Protein AF-U2ERR6-F1 (afdb_monomer_lite)

Radius of gyration: 39.79 Å; chains: 1; bounding box: 96×93×148 Å

Sequence (329 aa):
MLLPSQAAIRGRSIVLAAFVAALFLLGGCAIGPRVVTPEPPPIPEGGDAVPEQNEIVLTDGTQLVANAPWGRIKIEAGPGLRRVYTWRDNRRGVILEPRNERFAGSMGIHYEGKPPVWEAAEGITQVDLEEGQRRFETVDDAMIWMQIRRLRYSYTNDGLVVGWKPKGDTLVVELWQFYIDGKKPTSLPGAEDSRFALGPVEVVPQRMSPVLVYSDGRTEPYIPPTTPTSDGNDDSSRTASSSQASNCNWFKNLFGNCADDASATDAADSVTAQGDSEAASQAATAAAAPHPRCRQCGCKQRGGRRTGSRRSRRQGPEGRDLGQGRQRA

Foldseek 3Di:
DDDDDDDDDDDDDPDPPPVVVVVVVPPPPPLFFDWDQDDQQDAPPAAPAADPQAAFDDDAQKKKWFQFPQGIKIWHHHHHQWIWIADPNFIAIARWAFAPDQDVNWRHTWDWFAGPRDDQDPLARIETEIGTEEEDQDLVVVVVVVVVVPFTWAAAQQQFIWTWDDDRNYIYIYTYRYDHNNGRGNGHVPHDCVRMDMDGDDPDPRPGQIWGQGPVRDIHGDDDPDPPPPPPPPPDDDDDDDDDDDPDDPVVVVPPDDDDDDDDDDDDDDDDDDDDDDDDDDDDDDDDDDDDDDDDDDDDDDDDDDDDDDDDDDDDDDDDDDDDDDDDD

Structure (mmCIF, N/CA/C/O backbone):
data_AF-U2ERR6-F1
#
_entry.id   AF-U2ERR6-F1
#
loop_
_atom_site.group_PDB
_atom_site.id
_atom_site.type_symbol
_atom_site.label_atom_id
_atom_site.label_alt_id
_atom_site.label_comp_id
_atom_site.label_asym_id
_atom_site.label_entity_id
_atom_site.label_seq_id
_atom_site.pdbx_PDB_ins_code
_atom_site.Cartn_x
_atom_site.Cartn_y
_atom_site.Cartn_z
_atom_site.occupancy
_atom_site.B_iso_or_equiv
_atom_site.auth_seq_id
_atom_site.auth_comp_id
_atom_site.auth_asym_id
_atom_site.auth_atom_id
_atom_site.pdbx_PDB_model_num
ATOM 1 N N . MET A 1 1 ? -67.104 -9.182 100.254 1.00 44.34 1 MET A N 1
ATOM 2 C CA . MET A 1 1 ? -66.977 -10.510 99.620 1.00 44.34 1 MET A CA 1
ATOM 3 C C . MET A 1 1 ? -66.728 -10.306 98.137 1.00 44.34 1 MET A C 1
ATOM 5 O O . MET A 1 1 ? -67.435 -9.509 97.541 1.00 44.34 1 MET A O 1
ATOM 9 N N . LEU A 1 2 ? -65.740 -11.036 97.610 1.00 42.22 2 LEU A N 1
ATOM 10 C CA . LEU A 1 2 ? -65.446 -11.294 96.192 1.00 42.22 2 LEU A CA 1
ATOM 11 C C . LEU A 1 2 ? -64.836 -10.138 95.372 1.00 42.22 2 LEU A C 1
ATOM 13 O O . LEU A 1 2 ? -65.513 -9.374 94.695 1.00 42.22 2 LEU A O 1
ATOM 17 N N . LEU A 1 3 ? -63.500 -10.095 95.422 1.00 42.91 3 LEU A N 1
ATOM 18 C CA . LEU A 1 3 ? -62.608 -9.497 94.424 1.00 42.91 3 LEU A CA 1
ATOM 19 C C . LEU A 1 3 ? -62.681 -10.286 93.102 1.00 42.91 3 LEU A C 1
ATOM 21 O O . LEU A 1 3 ? -62.625 -11.518 93.158 1.00 42.91 3 LEU A O 1
ATOM 25 N N . PRO A 1 4 ? -62.697 -9.634 91.926 1.00 56.56 4 PRO A N 1
ATOM 26 C CA . PRO A 1 4 ? -62.367 -10.296 90.679 1.00 56.56 4 PRO A CA 1
ATOM 27 C C . PRO A 1 4 ? -60.865 -10.230 90.378 1.00 56.56 4 PRO A C 1
ATOM 29 O O . PRO A 1 4 ? -60.175 -9.229 90.569 1.00 56.56 4 PRO A O 1
ATOM 32 N N . SER A 1 5 ? -60.416 -11.391 89.925 1.00 52.50 5 SER A N 1
ATOM 33 C CA . SER A 1 5 ? -59.068 -11.856 89.648 1.00 52.50 5 SER A CA 1
ATOM 34 C C . SER A 1 5 ? -58.348 -11.081 88.541 1.00 52.50 5 SER A C 1
ATOM 36 O O . SER A 1 5 ? -58.942 -10.740 87.519 1.00 52.50 5 SER A O 1
ATOM 38 N N . GLN A 1 6 ? -57.038 -10.885 88.712 1.00 55.22 6 GLN A N 1
ATOM 39 C CA . GLN A 1 6 ? -56.141 -10.495 87.628 1.00 55.22 6 GLN A CA 1
ATOM 40 C C . GLN A 1 6 ? -55.866 -11.699 86.723 1.00 55.22 6 GLN A C 1
ATOM 42 O O . GLN A 1 6 ? -55.280 -12.688 87.160 1.00 55.22 6 GLN A O 1
ATOM 47 N N . ALA A 1 7 ? -56.255 -11.597 85.453 1.00 51.59 7 ALA A N 1
ATOM 48 C CA . ALA A 1 7 ? -55.858 -12.533 84.411 1.00 51.59 7 ALA A CA 1
ATOM 49 C C . ALA A 1 7 ? -54.932 -11.828 83.415 1.00 51.59 7 ALA A C 1
ATOM 51 O O . ALA A 1 7 ? -55.237 -10.773 82.862 1.00 51.59 7 ALA A O 1
ATOM 52 N N . ALA A 1 8 ? -53.766 -12.437 83.249 1.00 57.94 8 ALA A N 1
ATOM 53 C CA . ALA A 1 8 ? -52.656 -12.007 82.429 1.00 57.94 8 ALA A CA 1
ATOM 54 C C . ALA A 1 8 ? -52.989 -11.990 80.930 1.00 57.94 8 ALA A C 1
ATOM 56 O O . ALA A 1 8 ? -53.543 -12.950 80.403 1.00 57.94 8 ALA A O 1
ATOM 57 N N . ILE A 1 9 ? -52.524 -10.958 80.222 1.00 51.94 9 ILE A N 1
ATOM 58 C CA . ILE A 1 9 ? -52.296 -11.006 78.773 1.00 51.94 9 ILE A CA 1
ATOM 59 C C . ILE A 1 9 ? -50.894 -10.444 78.519 1.00 51.94 9 ILE A C 1
ATOM 61 O O . ILE A 1 9 ? -50.693 -9.264 78.245 1.00 51.94 9 ILE A O 1
ATOM 65 N N . ARG A 1 10 ? -49.894 -11.316 78.678 1.00 52.47 10 ARG A N 1
ATOM 66 C CA . ARG A 1 10 ? -48.549 -11.133 78.128 1.00 52.47 10 ARG A CA 1
ATOM 67 C C . ARG A 1 10 ? -48.480 -11.872 76.798 1.00 52.47 10 ARG A C 1
ATOM 69 O O . ARG A 1 10 ? -48.781 -13.058 76.743 1.00 52.47 10 ARG A O 1
ATOM 76 N N . GLY A 1 11 ? -47.963 -11.188 75.784 1.00 52.41 11 GLY A N 1
ATOM 77 C CA . GLY A 1 11 ? -47.271 -11.830 74.672 1.00 52.41 11 GLY A CA 1
ATOM 78 C C . GLY A 1 11 ? -48.063 -11.900 73.375 1.00 52.41 11 GLY A C 1
ATOM 79 O O . GLY A 1 11 ? -48.786 -12.859 73.140 1.00 52.41 11 GLY A O 1
ATOM 80 N N . ARG A 1 12 ? -47.834 -10.918 72.496 1.00 51.16 12 ARG A N 1
ATOM 81 C CA . ARG A 1 12 ? -47.832 -11.083 71.030 1.00 51.16 12 ARG A CA 1
ATOM 82 C C . ARG A 1 12 ? -47.306 -9.804 70.374 1.00 51.16 12 ARG A C 1
ATOM 84 O O . ARG A 1 12 ? -48.058 -8.997 69.844 1.00 51.16 12 ARG A O 1
ATOM 91 N N . SER A 1 13 ? -45.994 -9.583 70.448 1.00 50.62 13 SER A N 1
ATOM 92 C CA . SER A 1 13 ? -45.347 -8.463 69.740 1.00 50.62 13 SER A CA 1
ATOM 93 C C . SER A 1 13 ? -43.913 -8.780 69.315 1.00 50.62 13 SER A C 1
ATOM 95 O O . SER A 1 13 ? -43.065 -7.904 69.364 1.00 50.62 13 SER A O 1
ATOM 97 N N . ILE A 1 14 ? -43.596 -10.026 68.939 1.00 52.50 14 ILE A N 1
ATOM 98 C CA . ILE A 1 14 ? -42.254 -10.372 68.434 1.00 52.50 14 ILE A CA 1
ATOM 99 C C . ILE A 1 14 ? -42.349 -11.519 67.415 1.00 52.50 14 ILE A C 1
ATOM 101 O O . ILE A 1 14 ? -41.966 -12.637 67.722 1.00 52.50 14 ILE A O 1
ATOM 105 N N . VAL A 1 15 ? -42.894 -11.285 66.215 1.00 50.34 15 VAL A N 1
ATOM 106 C CA . VAL A 1 15 ? -42.637 -12.184 65.057 1.00 50.34 15 VAL A CA 1
ATOM 107 C C . VAL A 1 15 ? -42.487 -11.421 63.727 1.00 50.34 15 VAL A C 1
ATOM 109 O O . VAL A 1 15 ? -41.905 -11.948 62.788 1.00 50.34 15 VAL A O 1
ATOM 112 N N . LEU A 1 16 ? -42.896 -10.150 63.615 1.00 48.00 16 LEU A N 1
ATOM 113 C CA . LEU A 1 16 ? -42.907 -9.456 62.314 1.00 48.00 16 LEU A CA 1
ATOM 114 C C . LEU A 1 16 ? -41.626 -8.685 61.927 1.00 48.00 16 LEU A C 1
ATOM 116 O O . LEU A 1 16 ? -41.654 -7.929 60.964 1.00 48.00 16 LEU A O 1
ATOM 120 N N . ALA A 1 17 ? -40.506 -8.858 62.638 1.00 48.06 17 ALA A N 1
ATOM 121 C CA . ALA A 1 17 ? -39.254 -8.143 62.337 1.00 48.06 17 ALA A CA 1
ATOM 122 C C . ALA A 1 17 ? -38.174 -9.005 61.651 1.00 48.06 17 ALA A C 1
ATOM 124 O O . ALA A 1 17 ? -37.174 -8.469 61.185 1.00 48.06 17 ALA A O 1
ATOM 125 N N . ALA A 1 18 ? -38.362 -10.327 61.547 1.00 47.91 18 ALA A N 1
ATOM 126 C CA . ALA A 1 18 ? -37.333 -11.231 61.016 1.00 47.91 18 ALA A CA 1
ATOM 127 C C . ALA A 1 18 ? -37.435 -11.504 59.501 1.00 47.91 18 ALA A C 1
ATOM 129 O O . ALA A 1 18 ? -36.460 -11.940 5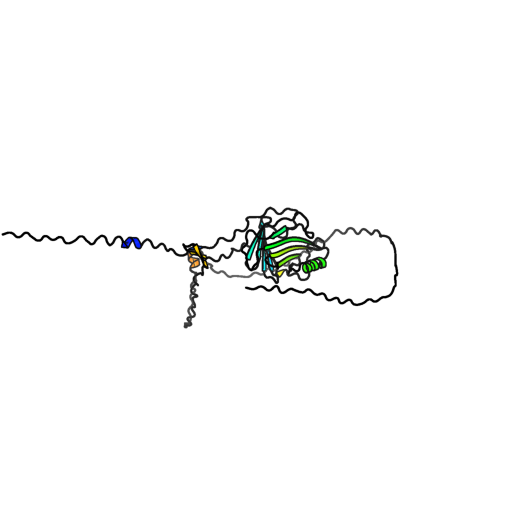8.899 1.00 47.91 18 ALA A O 1
ATOM 130 N N . PHE A 1 19 ? -38.572 -11.214 58.855 1.00 46.69 19 PHE A N 1
ATOM 131 C CA . PHE A 1 19 ? -38.748 -11.478 57.416 1.00 46.69 19 PHE A CA 1
ATOM 132 C C . PHE A 1 19 ? -38.310 -10.329 56.494 1.00 46.69 19 PHE A C 1
ATOM 134 O O . PHE A 1 19 ? -38.049 -10.566 55.319 1.00 46.69 19 PHE A O 1
ATOM 141 N N . VAL A 1 20 ? -38.158 -9.101 57.005 1.00 51.78 20 VAL A N 1
ATOM 142 C CA . VAL A 1 20 ? -37.694 -7.956 56.192 1.00 51.78 20 VAL A CA 1
ATOM 143 C C . VAL A 1 20 ? -36.166 -7.957 56.030 1.00 51.78 20 VAL A C 1
ATOM 145 O O . VAL A 1 20 ? -35.658 -7.548 54.992 1.00 51.78 20 VAL A O 1
ATOM 148 N N . ALA A 1 21 ? -35.416 -8.498 56.998 1.00 49.91 21 ALA A N 1
ATOM 149 C CA . ALA A 1 21 ? -33.953 -8.573 56.923 1.00 49.91 21 ALA A CA 1
ATOM 150 C C . ALA A 1 21 ? -33.436 -9.675 55.973 1.00 49.91 21 ALA A C 1
ATOM 152 O O . ALA A 1 21 ? -32.341 -9.554 55.430 1.00 49.91 21 ALA A O 1
ATOM 153 N N . ALA A 1 22 ? -34.226 -10.725 55.719 1.00 49.62 22 ALA A N 1
ATOM 154 C CA . ALA A 1 22 ? -33.840 -11.819 54.824 1.00 49.62 22 ALA A CA 1
ATOM 155 C C . ALA A 1 22 ? -33.996 -11.479 53.326 1.00 49.62 22 ALA A C 1
ATOM 157 O O . ALA A 1 22 ? -33.382 -12.135 52.489 1.00 49.62 22 ALA A O 1
ATOM 158 N N . LEU A 1 23 ? -34.762 -10.436 52.970 1.00 50.72 23 LEU A N 1
ATOM 159 C CA . LEU A 1 23 ? -34.963 -10.037 51.569 1.00 50.72 23 LEU A CA 1
ATOM 160 C C . LEU A 1 23 ? -33.823 -9.174 50.993 1.00 50.72 23 LEU A C 1
ATOM 162 O O . LEU A 1 23 ? -33.689 -9.086 49.776 1.00 50.72 23 LEU A O 1
ATOM 166 N N . PHE A 1 24 ? -32.973 -8.574 51.834 1.00 51.62 24 PHE A N 1
ATOM 167 C CA . PHE A 1 24 ? -31.842 -7.750 51.376 1.00 51.62 24 PHE A CA 1
ATOM 168 C C . PHE A 1 24 ? -30.562 -8.547 51.083 1.00 51.62 24 PHE A C 1
ATOM 170 O O . PHE A 1 24 ? -29.647 -8.016 50.459 1.00 51.62 24 PHE A O 1
ATOM 177 N N . LEU A 1 25 ? -30.490 -9.826 51.469 1.00 52.16 25 LEU A N 1
ATOM 178 C CA . LEU A 1 25 ? -29.289 -10.655 51.285 1.00 52.16 25 LEU A CA 1
ATOM 179 C C . LEU A 1 25 ? -29.230 -11.399 49.939 1.00 52.16 25 LEU A C 1
ATOM 181 O O . LEU A 1 25 ? -28.208 -12.002 49.630 1.00 52.16 25 LEU A O 1
ATOM 185 N N . LEU A 1 26 ? -30.282 -11.333 49.115 1.00 55.12 26 LEU A N 1
ATOM 186 C CA . LEU A 1 26 ? -30.341 -12.024 47.815 1.00 55.12 26 LEU A CA 1
ATOM 187 C C . LEU A 1 26 ? -30.278 -11.079 46.599 1.00 55.12 26 LEU A C 1
ATOM 189 O O . LEU A 1 26 ? -30.239 -11.543 45.465 1.00 55.12 26 LEU A O 1
ATOM 193 N N . GLY A 1 27 ? -30.234 -9.759 46.817 1.00 55.03 27 GLY A N 1
ATOM 194 C CA . GLY A 1 27 ? -30.236 -8.743 45.753 1.00 55.03 27 GLY A CA 1
ATOM 195 C C . GLY A 1 27 ? -28.859 -8.216 45.333 1.00 55.03 27 GLY A C 1
ATOM 196 O O . GLY A 1 27 ? -28.785 -7.302 44.518 1.00 55.03 27 GLY A O 1
ATOM 197 N N . GLY A 1 28 ? -27.766 -8.759 45.875 1.00 54.72 28 GLY A N 1
ATOM 198 C CA . GLY A 1 28 ? -26.397 -8.323 45.580 1.00 54.72 28 GLY A CA 1
ATOM 199 C C . GLY A 1 28 ? -25.861 -8.839 44.243 1.00 54.72 28 GLY A C 1
ATOM 200 O O . GLY A 1 28 ? -24.750 -9.359 44.196 1.00 54.72 28 GLY A O 1
ATOM 201 N N . CYS A 1 29 ? -26.631 -8.743 43.156 1.00 63.50 29 CYS A N 1
ATOM 202 C CA . CYS A 1 29 ? -26.067 -8.935 41.823 1.00 63.50 29 CYS A CA 1
ATOM 203 C C . CYS A 1 29 ? -25.096 -7.779 41.581 1.00 63.50 29 CYS A C 1
ATOM 205 O O . CYS A 1 29 ? -25.524 -6.636 41.448 1.00 63.50 29 CYS A O 1
ATOM 207 N N . ALA A 1 30 ? -23.797 -8.076 41.605 1.00 62.00 30 ALA A N 1
ATOM 208 C CA . ALA A 1 30 ? -22.722 -7.114 41.432 1.00 62.00 30 ALA A CA 1
ATOM 209 C C . ALA A 1 30 ? -22.977 -6.223 40.204 1.00 62.00 30 ALA A C 1
ATOM 211 O O . ALA A 1 30 ? -22.795 -6.644 39.062 1.00 62.00 30 ALA A O 1
ATOM 212 N N . ILE A 1 31 ? -23.387 -4.976 40.451 1.00 80.81 31 ILE A N 1
ATOM 213 C CA . ILE A 1 31 ? -23.501 -3.908 39.448 1.00 80.81 31 ILE A CA 1
ATOM 214 C C . ILE A 1 31 ? -22.088 -3.360 39.195 1.00 80.81 31 ILE A C 1
ATOM 216 O O . ILE A 1 31 ? -21.795 -2.187 39.405 1.00 80.81 31 ILE A O 1
ATOM 220 N N . GLY A 1 32 ? -21.163 -4.256 38.853 1.00 84.31 32 GLY A N 1
ATOM 221 C CA . GLY A 1 32 ? -19.807 -3.896 38.468 1.00 84.31 32 GLY A CA 1
ATOM 222 C C . GLY A 1 32 ? -19.757 -3.479 36.998 1.00 84.31 32 GLY A C 1
ATOM 223 O O . GLY A 1 32 ? -20.616 -3.900 36.213 1.00 84.31 32 GLY A O 1
ATOM 224 N N . PRO A 1 33 ? -18.757 -2.675 36.599 1.00 89.75 33 PRO A N 1
ATOM 225 C CA . PRO A 1 33 ? -18.508 -2.420 35.190 1.00 89.75 33 PRO A CA 1
ATOM 226 C C . PRO A 1 33 ? -18.242 -3.739 34.458 1.00 89.75 33 PRO A C 1
ATOM 228 O O . PRO A 1 33 ? -17.582 -4.642 34.979 1.00 89.75 33 PRO A O 1
ATOM 231 N N . ARG A 1 34 ? -18.765 -3.856 33.240 1.00 89.94 34 ARG A N 1
ATOM 232 C CA . ARG A 1 34 ? -18.531 -5.019 32.382 1.00 89.94 34 ARG A CA 1
ATOM 233 C C . ARG A 1 34 ? -17.303 -4.755 31.528 1.00 89.94 34 ARG A C 1
ATOM 235 O O . ARG A 1 34 ? -17.200 -3.696 30.917 1.00 89.94 34 ARG A O 1
ATOM 242 N N . VAL A 1 35 ? -16.386 -5.715 31.469 1.00 88.81 35 VAL A N 1
ATOM 243 C CA . VAL A 1 35 ? -15.275 -5.667 30.515 1.00 88.81 35 VAL A CA 1
ATOM 244 C C . VAL A 1 35 ? -15.845 -5.979 29.135 1.00 88.81 35 VAL A C 1
ATOM 246 O O . VAL A 1 35 ? -16.359 -7.074 28.912 1.00 88.81 35 VAL A O 1
ATOM 249 N N . VAL A 1 36 ? -15.784 -5.012 28.228 1.00 88.19 36 VAL A N 1
ATOM 250 C CA . VAL A 1 36 ? -16.199 -5.159 26.834 1.00 88.19 36 VAL A CA 1
ATOM 251 C C . VAL A 1 36 ? -14.969 -4.970 25.965 1.00 88.19 36 VAL A C 1
ATOM 253 O O . VAL A 1 36 ? -14.248 -3.980 26.077 1.00 88.19 36 VAL A O 1
ATOM 256 N N . THR A 1 37 ? -14.719 -5.933 25.091 1.00 83.94 37 THR A N 1
ATOM 257 C CA . THR A 1 37 ? -13.781 -5.754 23.990 1.00 83.94 37 THR A CA 1
ATOM 258 C C . THR A 1 37 ? -14.559 -5.066 22.873 1.00 83.94 37 THR A C 1
ATOM 260 O O . THR A 1 37 ? -15.551 -5.646 22.429 1.00 83.94 37 THR A O 1
ATOM 263 N N . PRO A 1 38 ? -14.189 -3.842 22.451 1.00 79.19 38 PRO A N 1
ATOM 264 C CA . PRO A 1 38 ? -14.885 -3.200 21.346 1.00 79.19 38 PRO A CA 1
ATOM 265 C C . PRO A 1 38 ? -14.827 -4.114 20.122 1.00 79.19 38 PRO A C 1
ATOM 267 O O . PRO A 1 38 ? -13.829 -4.812 19.914 1.00 79.19 38 PRO A O 1
ATOM 270 N N . GLU A 1 39 ? -15.890 -4.132 19.326 1.00 77.69 39 GLU A N 1
ATOM 271 C CA . GLU A 1 39 ? -15.819 -4.785 18.026 1.00 77.69 39 GLU A CA 1
ATOM 272 C C . GLU A 1 39 ? -14.812 -4.020 17.159 1.00 77.69 39 GLU A C 1
ATOM 274 O O . GLU A 1 39 ? -14.795 -2.783 17.184 1.00 77.69 39 GLU A O 1
ATOM 279 N N . PRO A 1 40 ? -13.924 -4.722 16.437 1.00 74.50 40 PRO A N 1
ATOM 280 C CA . PRO A 1 40 ? -13.006 -4.062 15.526 1.00 74.50 40 PRO A CA 1
ATOM 281 C C . PRO A 1 40 ? -13.813 -3.265 14.495 1.00 74.50 40 PRO A C 1
ATOM 283 O O . PRO A 1 40 ? -14.862 -3.747 14.054 1.00 74.50 40 PRO A O 1
ATOM 286 N N . PRO A 1 41 ? -13.350 -2.071 14.082 1.00 75.88 41 PRO A N 1
ATOM 287 C CA . PRO A 1 41 ? -14.054 -1.298 13.072 1.00 75.88 41 PRO A CA 1
ATOM 288 C C . PRO A 1 41 ? -14.268 -2.182 11.832 1.00 75.88 41 PRO A C 1
ATOM 290 O O . PRO A 1 41 ? -13.310 -2.812 11.360 1.00 75.88 41 PRO A O 1
ATOM 293 N N . PRO A 1 42 ? -15.514 -2.288 11.333 1.00 79.62 42 PRO A N 1
ATOM 294 C CA . PRO A 1 42 ? -15.864 -3.265 10.314 1.00 79.62 42 PRO A CA 1
ATOM 295 C C . PRO A 1 42 ? -15.066 -2.959 9.056 1.00 79.62 42 PRO A C 1
ATOM 297 O O . PRO A 1 42 ? -15.201 -1.887 8.490 1.00 79.62 42 PRO A O 1
ATOM 300 N N . ILE A 1 43 ? -14.210 -3.878 8.619 1.00 80.50 43 ILE A N 1
ATOM 301 C CA . ILE A 1 43 ? -13.502 -3.763 7.338 1.00 80.50 43 ILE A CA 1
ATOM 302 C C . ILE A 1 43 ? -14.546 -4.002 6.239 1.00 80.50 43 ILE A C 1
ATOM 304 O O . ILE A 1 43 ? -15.343 -4.926 6.403 1.00 80.50 43 ILE A O 1
ATOM 308 N N . PRO A 1 44 ? -14.547 -3.263 5.114 1.00 84.00 44 PRO A N 1
ATOM 309 C CA . PRO A 1 44 ? -15.469 -3.570 4.024 1.00 84.00 44 PRO A CA 1
ATOM 310 C C . PRO A 1 44 ? -15.339 -5.044 3.594 1.00 84.00 44 PRO A C 1
ATOM 312 O O . PRO A 1 44 ? -14.228 -5.587 3.499 1.00 84.00 44 PRO A O 1
ATOM 315 N N . GLU A 1 45 ? -16.480 -5.699 3.373 1.00 82.62 45 GLU A N 1
ATOM 316 C CA . GLU A 1 45 ? -16.573 -7.157 3.190 1.00 82.62 45 GLU A CA 1
ATOM 317 C C . GLU A 1 45 ? -15.997 -7.647 1.846 1.00 82.62 45 GLU A C 1
ATOM 319 O O . GLU A 1 45 ? -15.642 -8.814 1.712 1.00 82.62 45 GLU A O 1
ATOM 324 N N . GLY A 1 46 ? -15.772 -6.748 0.889 1.00 86.56 46 GLY A N 1
ATOM 325 C CA . GLY A 1 46 ? -15.125 -7.026 -0.394 1.00 86.56 46 GLY A CA 1
ATOM 326 C C . GLY A 1 46 ? -15.286 -5.841 -1.342 1.00 86.56 46 GLY A C 1
ATOM 327 O O . GLY A 1 46 ? -16.136 -4.984 -1.107 1.00 86.56 46 GLY A O 1
ATOM 328 N N . GLY A 1 47 ? -14.439 -5.759 -2.367 1.00 90.25 47 GLY A N 1
ATOM 329 C CA . GLY A 1 47 ? -14.635 -4.834 -3.486 1.00 90.25 47 GLY A CA 1
ATOM 330 C C . GLY A 1 47 ? -15.241 -5.548 -4.689 1.00 90.25 47 GLY A C 1
ATOM 331 O O . GLY A 1 47 ? -15.275 -6.780 -4.719 1.00 90.25 47 GLY A O 1
ATOM 332 N N . ASP A 1 48 ? -15.658 -4.783 -5.698 1.00 96.00 48 ASP A N 1
ATOM 333 C CA . ASP A 1 48 ? -15.988 -5.354 -7.004 1.00 96.00 48 ASP A CA 1
ATOM 334 C C . ASP A 1 48 ? -14.789 -6.132 -7.569 1.00 96.00 48 ASP A C 1
ATOM 336 O O . ASP A 1 48 ? -13.631 -5.911 -7.186 1.00 96.00 48 ASP A O 1
ATOM 340 N N . ALA A 1 49 ? -15.067 -7.058 -8.487 1.00 97.06 49 ALA A N 1
ATOM 341 C CA . ALA A 1 49 ? -14.022 -7.795 -9.182 1.00 97.06 49 ALA A CA 1
ATOM 342 C C . ALA A 1 49 ? -13.081 -6.827 -9.918 1.00 97.06 49 ALA A C 1
ATOM 344 O O . ALA A 1 49 ? -13.521 -5.858 -10.539 1.00 97.06 49 ALA A O 1
ATOM 345 N N . VAL A 1 50 ? -11.778 -7.106 -9.863 1.00 97.06 50 VAL A N 1
ATOM 346 C CA . VAL A 1 50 ? -10.783 -6.321 -10.598 1.00 97.06 50 VAL A CA 1
ATOM 347 C C . VAL A 1 50 ? -10.992 -6.563 -12.095 1.00 97.06 50 VAL A C 1
ATOM 349 O O . VAL A 1 50 ? -10.961 -7.724 -12.512 1.00 97.06 50 VAL A O 1
ATOM 352 N N . PRO A 1 51 ? -11.192 -5.522 -12.922 1.00 97.69 51 PRO A N 1
ATOM 353 C CA . PRO A 1 51 ? -11.325 -5.729 -14.357 1.00 97.69 51 PRO A CA 1
ATOM 354 C C . PRO A 1 51 ? -10.027 -6.289 -14.955 1.00 97.69 51 PRO A C 1
ATOM 356 O O . PRO A 1 51 ? -8.932 -5.885 -14.566 1.00 97.69 51 PRO A O 1
ATOM 359 N N . GLU A 1 52 ? -10.136 -7.195 -15.927 1.00 96.69 52 GLU A N 1
ATOM 360 C CA . GLU A 1 52 ? -8.984 -7.924 -16.489 1.00 96.69 52 GLU A CA 1
ATOM 361 C C . GLU A 1 52 ? -7.933 -7.009 -17.132 1.00 96.69 52 GLU A C 1
ATOM 363 O O . GLU A 1 52 ? -6.746 -7.330 -17.164 1.00 96.69 52 GLU A O 1
ATOM 368 N N . GLN A 1 53 ? -8.357 -5.852 -17.643 1.00 96.94 53 GLN A N 1
ATOM 369 C CA . GLN A 1 53 ? -7.466 -4.863 -18.240 1.00 96.94 53 GLN A CA 1
ATOM 370 C C . GLN A 1 53 ? -6.654 -4.057 -17.213 1.00 96.94 53 GLN A C 1
ATOM 372 O O . GLN A 1 53 ? -5.732 -3.337 -17.612 1.00 96.94 53 GLN A O 1
ATOM 377 N N . ASN A 1 54 ? -7.007 -4.117 -15.924 1.00 97.69 54 ASN A N 1
ATOM 378 C CA . ASN A 1 54 ? -6.327 -3.350 -14.893 1.00 97.69 54 ASN A CA 1
ATOM 379 C C . ASN A 1 54 ? -5.019 -4.028 -14.471 1.00 97.69 54 ASN A C 1
ATOM 381 O O . ASN A 1 54 ? -4.945 -5.212 -14.153 1.00 97.69 54 ASN A O 1
ATOM 385 N N . GLU A 1 55 ? -3.957 -3.236 -14.448 1.00 97.31 55 GLU A N 1
ATOM 386 C CA . GLU A 1 55 ? -2.588 -3.673 -14.208 1.00 97.31 55 GLU A CA 1
ATOM 387 C C . GLU A 1 55 ? -2.289 -3.687 -12.699 1.00 97.31 55 GLU A C 1
ATOM 389 O O . GLU A 1 55 ? -1.448 -2.925 -12.230 1.00 97.31 55 GLU A O 1
ATOM 394 N N . ILE A 1 56 ? -2.991 -4.516 -11.922 1.00 97.75 56 ILE A N 1
ATOM 395 C CA . ILE A 1 56 ? -2.790 -4.605 -10.463 1.00 97.75 56 ILE A CA 1
ATOM 396 C C . ILE A 1 56 ? -1.484 -5.321 -10.087 1.00 97.75 56 ILE A C 1
ATOM 398 O O . ILE A 1 56 ? -0.894 -6.049 -10.896 1.00 97.75 56 ILE A O 1
ATOM 402 N N . VAL A 1 57 ? -1.015 -5.085 -8.859 1.00 98.12 57 VAL A N 1
ATOM 403 C CA . VAL A 1 57 ? 0.245 -5.636 -8.329 1.00 98.12 57 VAL A CA 1
ATOM 404 C C . VAL A 1 57 ? -0.034 -6.755 -7.335 1.00 98.12 57 VAL A C 1
ATOM 406 O O . VAL A 1 57 ? 0.566 -7.825 -7.433 1.00 98.12 57 VAL A O 1
ATOM 409 N N . LEU A 1 58 ? -0.934 -6.515 -6.380 1.00 98.25 58 LEU A N 1
ATOM 410 C CA . LEU A 1 58 ? -1.284 -7.492 -5.354 1.00 98.25 58 LEU A CA 1
ATOM 411 C C . LEU A 1 58 ? -2.522 -8.271 -5.775 1.00 98.25 58 LEU A C 1
ATOM 413 O O . LEU A 1 58 ? -3.536 -7.697 -6.169 1.00 98.25 58 LEU A O 1
ATOM 417 N N . THR A 1 59 ? -2.433 -9.588 -5.652 1.00 97.50 59 THR A N 1
ATOM 418 C CA . THR A 1 59 ? -3.554 -10.498 -5.887 1.00 97.50 59 THR A CA 1
ATOM 419 C C . THR A 1 59 ? -4.306 -10.762 -4.589 1.00 97.50 59 THR A C 1
ATOM 421 O O . THR A 1 59 ? -3.756 -10.611 -3.494 1.00 97.50 59 THR A O 1
ATOM 424 N N . ASP A 1 60 ? -5.572 -11.146 -4.700 1.00 97.69 60 ASP A N 1
ATOM 425 C CA . ASP A 1 60 ? -6.430 -11.445 -3.556 1.00 97.69 60 ASP A CA 1
ATOM 426 C C . ASP A 1 60 ? -5.763 -12.438 -2.592 1.00 97.69 60 ASP A C 1
ATOM 428 O O . ASP A 1 60 ? -5.214 -13.466 -2.993 1.00 97.69 60 ASP A O 1
ATOM 432 N N . GLY A 1 61 ? -5.803 -12.127 -1.296 1.00 96.88 61 GLY A N 1
ATOM 433 C CA . GLY A 1 61 ? -5.198 -12.965 -0.263 1.00 96.88 61 GLY A CA 1
ATOM 434 C C . GLY A 1 61 ? -3.683 -12.807 -0.128 1.00 96.88 61 GLY A C 1
ATOM 435 O O . GLY A 1 61 ? -3.076 -13.564 0.631 1.00 96.88 61 GLY A O 1
ATOM 436 N N . THR A 1 62 ? -3.067 -11.817 -0.784 1.00 98.38 62 THR A N 1
ATOM 437 C CA . THR A 1 62 ? -1.650 -11.467 -0.578 1.00 98.38 62 THR A CA 1
ATOM 438 C C . THR A 1 62 ? -1.464 -10.238 0.307 1.00 98.38 62 THR A C 1
ATOM 440 O O . THR A 1 62 ? -2.323 -9.363 0.402 1.00 98.38 62 THR A O 1
ATOM 443 N N . GLN A 1 63 ? -0.325 -10.165 0.984 1.00 98.06 63 GLN A N 1
ATOM 444 C CA . GLN A 1 63 ? 0.111 -8.991 1.720 1.00 98.06 63 GLN A CA 1
ATOM 445 C C . GLN A 1 63 ? 1.526 -8.601 1.320 1.00 98.06 63 GLN A C 1
ATOM 447 O O . GLN A 1 63 ? 2.379 -9.456 1.077 1.00 98.06 63 GLN A O 1
ATOM 452 N N . LEU A 1 64 ? 1.775 -7.300 1.351 1.00 98.25 64 LEU A N 1
ATOM 453 C CA . LEU A 1 64 ? 3.088 -6.696 1.248 1.00 98.25 64 LEU A CA 1
ATOM 454 C C . LEU A 1 64 ? 3.422 -6.005 2.568 1.00 98.25 64 LEU A C 1
ATOM 456 O O . LEU A 1 64 ? 2.668 -5.160 3.045 1.00 98.25 64 LEU A O 1
ATOM 460 N N . VAL A 1 65 ? 4.580 -6.318 3.132 1.00 98.19 65 VAL A N 1
ATOM 461 C CA . VAL A 1 65 ? 5.198 -5.556 4.217 1.00 98.19 65 VAL A CA 1
ATOM 462 C C . VAL A 1 65 ? 6.463 -4.907 3.682 1.00 98.19 65 VAL A C 1
ATOM 464 O O . VAL A 1 65 ? 7.312 -5.600 3.127 1.00 98.19 65 VAL A O 1
ATOM 467 N N . ALA A 1 66 ? 6.608 -3.602 3.897 1.00 98.19 66 ALA A N 1
ATOM 468 C CA . ALA A 1 66 ? 7.803 -2.863 3.513 1.00 98.19 66 ALA A CA 1
ATOM 469 C C . ALA A 1 66 ? 8.270 -1.909 4.616 1.00 98.19 66 ALA A C 1
ATOM 471 O O . ALA A 1 66 ? 7.463 -1.352 5.369 1.00 98.19 66 ALA A O 1
ATOM 472 N N . ASN A 1 67 ? 9.584 -1.696 4.685 1.00 97.25 67 ASN A N 1
ATOM 473 C CA . ASN A 1 67 ? 10.213 -0.740 5.593 1.00 97.25 67 ASN A CA 1
ATOM 474 C C . ASN A 1 67 ? 10.890 0.382 4.799 1.00 97.25 67 ASN A C 1
ATOM 476 O O . ASN A 1 67 ? 11.694 0.121 3.910 1.00 97.25 67 ASN A O 1
ATOM 480 N N . ALA A 1 68 ? 10.609 1.631 5.158 1.00 93.25 68 ALA A N 1
ATOM 481 C CA . ALA A 1 68 ? 11.232 2.816 4.576 1.00 93.25 68 ALA A CA 1
ATOM 482 C C . ALA A 1 68 ? 11.547 3.840 5.686 1.00 93.25 68 ALA A C 1
ATOM 484 O O . ALA A 1 68 ? 11.154 3.645 6.838 1.00 93.25 68 ALA A O 1
ATOM 485 N N . PRO A 1 69 ? 12.206 4.976 5.384 1.00 90.69 69 PRO A N 1
ATOM 486 C CA . PRO A 1 69 ? 12.477 6.011 6.387 1.00 90.69 69 PRO A CA 1
ATOM 487 C C . PRO A 1 69 ? 11.230 6.567 7.099 1.00 90.69 69 PRO A C 1
ATOM 489 O O . PRO A 1 69 ? 11.343 7.119 8.188 1.00 90.69 69 PRO A O 1
ATOM 492 N N . TRP A 1 70 ? 10.037 6.414 6.511 1.00 93.12 70 TRP A N 1
ATOM 493 C CA . TRP A 1 70 ? 8.758 6.799 7.126 1.00 93.12 70 TRP A CA 1
ATOM 494 C C . TRP A 1 70 ? 8.139 5.719 8.027 1.00 93.12 70 TRP A C 1
ATOM 496 O O . TRP A 1 70 ? 7.006 5.876 8.491 1.00 93.12 70 TRP A O 1
ATOM 506 N N . GLY A 1 71 ? 8.865 4.633 8.287 1.00 95.81 71 GLY A N 1
ATOM 507 C CA . GLY A 1 71 ? 8.458 3.531 9.151 1.00 95.81 71 GLY A CA 1
ATOM 508 C C . GLY A 1 71 ? 8.135 2.261 8.372 1.00 95.81 71 GLY A C 1
ATOM 509 O O . GLY A 1 71 ? 8.652 2.029 7.282 1.00 95.81 71 GLY A O 1
ATOM 510 N N . ARG A 1 72 ? 7.272 1.431 8.952 1.00 97.25 72 ARG A N 1
ATOM 511 C CA . ARG A 1 72 ? 6.791 0.183 8.357 1.00 97.25 72 ARG A CA 1
ATOM 512 C C . ARG A 1 72 ? 5.378 0.373 7.826 1.00 97.25 72 ARG A C 1
ATOM 514 O O . ARG A 1 72 ? 4.532 0.903 8.547 1.00 97.25 72 ARG A O 1
ATOM 521 N N . ILE A 1 73 ? 5.122 -0.081 6.605 1.00 97.50 73 ILE A N 1
ATOM 522 C CA . ILE A 1 73 ? 3.775 -0.170 6.034 1.00 97.50 73 ILE A CA 1
ATOM 523 C C . ILE A 1 73 ? 3.446 -1.631 5.725 1.00 97.50 73 ILE A C 1
ATOM 525 O O . ILE A 1 73 ? 4.309 -2.392 5.284 1.00 97.50 73 ILE A O 1
ATOM 529 N N . LYS A 1 74 ? 2.201 -2.026 5.981 1.00 97.44 74 LYS A N 1
ATOM 530 C CA . LYS A 1 74 ? 1.625 -3.305 5.554 1.00 97.44 74 LYS A CA 1
ATOM 531 C C . LYS A 1 74 ? 0.429 -3.015 4.655 1.00 97.44 74 LYS A C 1
ATOM 533 O O . LYS A 1 74 ? -0.417 -2.211 5.037 1.00 97.44 74 LYS A O 1
ATOM 538 N N . ILE A 1 75 ? 0.357 -3.661 3.501 1.00 97.75 75 ILE A N 1
ATOM 539 C CA . ILE A 1 75 ? -0.745 -3.564 2.541 1.00 97.75 75 ILE A CA 1
ATOM 540 C C . ILE A 1 75 ? -1.312 -4.969 2.366 1.00 97.75 75 ILE A C 1
ATOM 542 O O . ILE A 1 75 ? -0.575 -5.883 2.013 1.00 97.75 75 ILE A O 1
ATOM 546 N N . GLU A 1 76 ? -2.596 -5.155 2.638 1.00 97.44 76 GLU A N 1
ATOM 547 C CA . GLU A 1 76 ? -3.307 -6.429 2.504 1.00 97.44 76 GLU A CA 1
ATOM 548 C C . GLU A 1 76 ? -4.272 -6.331 1.320 1.00 97.44 76 GLU A C 1
ATOM 550 O O . GLU A 1 76 ? -5.124 -5.438 1.288 1.00 97.44 76 GLU A O 1
ATOM 555 N N . ALA A 1 77 ? -4.165 -7.252 0.367 1.00 97.75 77 ALA A N 1
ATOM 556 C CA . ALA A 1 77 ? -5.121 -7.415 -0.715 1.00 97.75 77 ALA A CA 1
ATOM 557 C C . ALA A 1 77 ? -6.238 -8.363 -0.283 1.00 97.75 77 ALA A C 1
ATOM 559 O O . ALA A 1 77 ? -6.029 -9.554 -0.047 1.00 97.75 77 ALA A O 1
ATOM 560 N N . GLY A 1 78 ? -7.436 -7.804 -0.122 1.00 96.25 78 GLY A N 1
ATOM 561 C CA . GLY A 1 78 ? -8.641 -8.602 0.064 1.00 96.25 78 GLY A CA 1
ATOM 562 C C . GLY A 1 78 ? -9.271 -8.998 -1.266 1.00 96.25 78 GLY A C 1
ATOM 563 O O . GLY A 1 78 ? -8.659 -8.775 -2.303 1.00 96.25 78 GLY A O 1
ATOM 564 N N . PRO A 1 79 ? -10.499 -9.536 -1.227 1.00 96.81 79 PRO A N 1
ATOM 565 C CA . PRO A 1 79 ? -11.248 -9.855 -2.433 1.00 96.81 79 PRO A CA 1
ATOM 566 C C . PRO A 1 79 ? -11.451 -8.634 -3.338 1.00 96.81 79 PRO A C 1
ATOM 568 O O . PRO A 1 79 ? -11.887 -7.571 -2.864 1.00 96.81 79 PRO A O 1
ATOM 571 N N . GLY A 1 80 ? -11.157 -8.806 -4.625 1.00 96.88 80 GLY A N 1
ATOM 572 C CA . GLY A 1 80 ? -11.358 -7.799 -5.659 1.00 96.88 80 GLY A CA 1
ATOM 573 C C . GLY A 1 80 ? -10.547 -6.521 -5.419 1.00 96.88 80 GLY A C 1
ATOM 574 O O . GLY A 1 80 ? -9.336 -6.529 -5.183 1.00 96.88 80 GLY A O 1
ATOM 575 N N . LEU A 1 81 ? -11.234 -5.382 -5.465 1.00 97.31 81 LEU A N 1
ATOM 576 C CA . LEU A 1 81 ? -10.623 -4.056 -5.313 1.00 97.31 81 LEU A CA 1
ATOM 577 C C . LEU A 1 81 ? -10.354 -3.638 -3.857 1.00 97.31 81 LEU A C 1
ATOM 579 O O . LEU A 1 81 ? -9.944 -2.504 -3.594 1.00 97.31 81 LEU A O 1
ATOM 583 N N . ARG A 1 82 ? -10.572 -4.524 -2.880 1.00 96.88 82 ARG A N 1
ATOM 584 C CA . ARG A 1 82 ? -10.337 -4.193 -1.471 1.00 96.88 82 ARG A CA 1
ATOM 585 C C . ARG A 1 82 ? -8.845 -4.149 -1.148 1.00 96.88 82 ARG A C 1
ATOM 587 O O . ARG A 1 82 ? -8.125 -5.128 -1.374 1.00 96.88 82 ARG A O 1
ATOM 594 N N . ARG A 1 83 ? -8.406 -3.082 -0.475 1.00 97.06 83 ARG A N 1
ATOM 595 C CA . ARG A 1 83 ? -7.097 -3.018 0.195 1.00 97.06 83 ARG A CA 1
ATOM 596 C C . ARG A 1 83 ? -7.220 -2.579 1.641 1.00 97.06 83 ARG A C 1
ATOM 598 O O . ARG A 1 83 ? -8.103 -1.800 2.002 1.00 97.06 83 ARG A O 1
ATOM 605 N N . VAL A 1 84 ? -6.301 -3.066 2.469 1.00 95.44 84 VAL A N 1
ATOM 606 C CA . VAL A 1 84 ? -6.151 -2.605 3.847 1.00 95.44 84 VAL A CA 1
ATOM 607 C C . VAL A 1 84 ? -4.711 -2.196 4.120 1.00 95.44 84 VAL A C 1
ATOM 609 O O . VAL A 1 84 ? -3.789 -2.984 3.945 1.00 95.44 84 VAL A O 1
ATOM 612 N N . TYR A 1 85 ? -4.522 -0.964 4.581 1.00 95.38 85 TYR A N 1
ATOM 613 C CA . TYR A 1 85 ? -3.217 -0.374 4.856 1.00 95.38 85 TYR A CA 1
ATOM 614 C C . TYR A 1 85 ? -3.019 -0.244 6.360 1.00 95.38 85 TYR A C 1
ATOM 616 O O . TYR A 1 85 ? -3.839 0.367 7.041 1.00 95.38 85 TYR A O 1
ATOM 624 N N . THR A 1 86 ? -1.917 -0.774 6.882 1.00 94.44 86 THR A N 1
ATOM 625 C CA . THR A 1 86 ? -1.479 -0.549 8.263 1.00 94.44 86 THR A CA 1
ATOM 626 C C . THR A 1 86 ? -0.197 0.268 8.262 1.00 94.44 86 THR A C 1
ATOM 628 O O . THR A 1 86 ? 0.812 -0.159 7.701 1.00 94.44 86 THR A O 1
ATOM 631 N N . TRP A 1 87 ? -0.228 1.437 8.899 1.00 94.75 87 TRP A N 1
ATOM 632 C CA . TRP A 1 87 ? 0.936 2.310 9.072 1.00 94.75 87 TRP A CA 1
ATOM 633 C C . TRP A 1 87 ? 0.836 3.028 10.416 1.00 94.75 87 TRP A C 1
ATOM 635 O O . TRP A 1 87 ? -0.209 3.615 10.710 1.00 94.75 87 TRP A O 1
ATOM 645 N N . ARG A 1 88 ? 1.917 2.974 11.210 1.00 92.81 88 ARG A N 1
ATOM 646 C CA . ARG A 1 88 ? 1.964 3.452 12.608 1.00 92.81 88 ARG A CA 1
ATOM 647 C C . ARG A 1 88 ? 0.825 2.881 13.450 1.00 92.81 88 ARG A C 1
ATOM 649 O O . ARG A 1 88 ? 0.045 3.631 14.017 1.00 92.81 88 ARG A O 1
ATOM 656 N N . ASP A 1 89 ? 0.655 1.562 13.394 1.00 88.88 89 ASP A N 1
ATOM 657 C CA . ASP A 1 89 ? -0.396 0.811 14.103 1.00 88.88 89 ASP A CA 1
ATOM 658 C C . ASP A 1 89 ? -1.847 1.198 13.757 1.00 88.88 89 ASP A C 1
ATOM 660 O O . ASP A 1 89 ? -2.791 0.605 14.267 1.00 88.88 89 ASP A O 1
ATOM 664 N N . ASN A 1 90 ? -2.039 2.120 12.810 1.00 89.31 90 ASN A N 1
ATOM 665 C CA . ASN A 1 90 ? -3.344 2.549 12.335 1.00 89.31 90 ASN A CA 1
ATOM 666 C C . ASN A 1 90 ? -3.702 1.812 11.049 1.00 89.31 90 ASN A C 1
ATOM 668 O O . ASN A 1 90 ? -2.950 1.859 10.064 1.00 89.31 90 ASN A O 1
ATOM 672 N N . ARG A 1 91 ? -4.860 1.148 11.063 1.00 90.19 91 ARG A N 1
ATOM 673 C CA . ARG A 1 91 ? -5.342 0.279 9.986 1.00 90.19 91 ARG A CA 1
ATOM 674 C C . ARG A 1 91 ? -6.504 0.921 9.231 1.00 90.19 91 ARG A C 1
ATOM 676 O O . ARG A 1 91 ? -7.393 1.502 9.839 1.00 90.19 91 ARG A O 1
ATOM 683 N N . ARG A 1 92 ? -6.460 0.849 7.900 1.00 90.88 92 ARG A N 1
ATOM 684 C CA . ARG A 1 92 ? -7.285 1.664 6.996 1.00 90.88 92 ARG A CA 1
ATOM 685 C C . ARG A 1 92 ? -7.779 0.811 5.838 1.00 90.88 92 ARG A C 1
ATOM 687 O O . ARG A 1 92 ? -6.962 0.365 5.037 1.00 90.88 92 ARG A O 1
ATOM 694 N N . GLY A 1 93 ? -9.082 0.557 5.770 1.00 93.31 93 GLY A N 1
ATOM 695 C CA . GLY A 1 93 ? -9.693 -0.246 4.708 1.00 93.31 93 GLY A CA 1
ATOM 696 C C . GLY A 1 93 ? -10.336 0.624 3.634 1.00 93.31 93 GLY A C 1
ATOM 697 O O . GLY A 1 93 ? -11.099 1.531 3.961 1.00 93.31 93 GLY A O 1
ATOM 698 N N . VAL A 1 94 ? -10.061 0.329 2.365 1.00 95.88 94 VAL A N 1
ATOM 699 C CA . VAL A 1 94 ? -10.663 1.001 1.203 1.00 95.88 94 VAL A CA 1
ATOM 700 C C . VAL A 1 94 ? -11.094 -0.013 0.150 1.00 95.88 94 VAL A C 1
ATOM 702 O O . VAL A 1 94 ? -10.519 -1.100 0.045 1.00 95.88 94 VAL A O 1
ATOM 705 N N . ILE A 1 95 ? -12.084 0.375 -0.650 1.00 97.12 95 ILE A N 1
ATOM 706 C CA . ILE A 1 95 ? -12.348 -0.226 -1.956 1.00 97.12 95 ILE A CA 1
ATOM 707 C C . ILE A 1 95 ? -11.762 0.732 -2.987 1.00 97.12 95 ILE A C 1
ATOM 709 O O . ILE A 1 95 ? -12.175 1.888 -3.043 1.00 97.12 95 ILE A O 1
ATOM 713 N N . LEU A 1 96 ? -10.749 0.281 -3.724 1.00 97.69 96 LEU A N 1
ATOM 714 C CA . LEU A 1 96 ? -10.122 1.075 -4.777 1.00 97.69 96 LEU A CA 1
ATOM 715 C C . LEU A 1 96 ? -11.036 1.149 -6.004 1.00 97.69 96 LEU A C 1
ATOM 717 O O . LEU A 1 96 ? -11.875 0.284 -6.232 1.00 97.69 96 LEU A O 1
ATOM 721 N N . GLU A 1 97 ? -10.831 2.171 -6.815 1.00 97.94 97 GLU A N 1
ATOM 722 C CA . GLU A 1 97 ? -11.518 2.407 -8.075 1.00 97.94 97 GLU A CA 1
ATOM 723 C C . GLU A 1 97 ? -10.608 1.974 -9.234 1.00 97.94 97 GLU A C 1
ATOM 725 O O . GLU A 1 97 ? -9.430 2.360 -9.285 1.00 97.94 97 GLU A O 1
ATOM 730 N N . PRO A 1 98 ? -11.103 1.162 -10.183 1.00 98.19 98 PRO A N 1
ATOM 731 C CA . PRO A 1 98 ? -10.325 0.792 -11.347 1.00 98.19 98 PRO A CA 1
ATOM 732 C C . PRO A 1 98 ? -10.232 1.966 -12.316 1.00 98.19 98 PRO A C 1
ATOM 734 O O . PRO A 1 98 ? -11.217 2.648 -12.602 1.00 98.19 98 PRO A O 1
ATOM 737 N N . ARG A 1 99 ? -9.039 2.196 -12.873 1.00 97.94 99 ARG A N 1
ATOM 738 C CA . ARG A 1 99 ? -8.879 3.203 -13.924 1.00 97.94 99 ARG A CA 1
ATOM 739 C C . ARG A 1 99 ? -9.469 2.686 -15.233 1.00 97.94 99 ARG A C 1
ATOM 741 O O . ARG A 1 99 ? -9.127 1.593 -15.678 1.00 97.94 99 ARG A O 1
ATOM 748 N N . ASN A 1 100 ? -10.291 3.520 -15.869 1.00 97.31 100 ASN A N 1
ATOM 749 C CA . ASN A 1 100 ? -10.829 3.279 -17.214 1.00 97.31 100 ASN A CA 1
ATOM 750 C C . ASN A 1 100 ? -9.914 3.819 -18.327 1.00 97.31 100 ASN A C 1
ATOM 752 O O . ASN A 1 100 ? -10.103 3.504 -19.498 1.00 97.31 100 ASN A O 1
ATOM 756 N N . GLU A 1 101 ? -8.915 4.627 -17.963 1.00 96.94 101 GLU A N 1
ATOM 757 C CA . GLU A 1 101 ? -7.950 5.237 -18.875 1.00 96.94 101 GLU A CA 1
ATOM 758 C C . GLU A 1 101 ? -6.530 5.129 -18.306 1.00 96.94 101 GLU A C 1
ATOM 760 O O . GLU A 1 101 ? -6.328 5.103 -17.088 1.00 96.94 101 GLU A O 1
ATOM 765 N N . ARG A 1 102 ? -5.520 5.099 -19.187 1.00 95.81 102 ARG A N 1
ATOM 766 C CA . ARG A 1 102 ? -4.114 5.045 -18.764 1.00 95.81 102 ARG A CA 1
ATOM 767 C C . ARG A 1 102 ? -3.711 6.345 -18.076 1.00 95.81 102 ARG A C 1
ATOM 769 O O . ARG A 1 102 ? -3.545 7.373 -18.729 1.00 95.81 102 ARG A O 1
ATOM 776 N N . PHE A 1 103 ? -3.426 6.276 -16.781 1.00 93.12 103 PHE A N 1
ATOM 777 C CA . PHE A 1 103 ? -2.842 7.382 -16.034 1.00 93.12 103 PHE A CA 1
ATOM 778 C C . PHE A 1 103 ? -1.336 7.186 -15.904 1.00 93.12 103 PHE A C 1
ATOM 780 O O . PHE A 1 103 ? -0.858 6.154 -15.433 1.00 93.12 103 PHE A O 1
ATOM 787 N N . ALA A 1 104 ? -0.571 8.170 -16.380 1.00 87.31 104 ALA A N 1
ATOM 788 C CA . ALA A 1 104 ? 0.887 8.116 -16.411 1.00 87.31 104 ALA A CA 1
ATOM 789 C C . ALA A 1 104 ? 1.436 6.817 -17.047 1.00 87.31 104 ALA A C 1
ATOM 791 O O . ALA A 1 104 ? 2.492 6.337 -16.644 1.00 87.31 104 ALA A O 1
ATOM 792 N N . GLY A 1 105 ? 0.719 6.257 -18.027 1.00 91.06 105 GLY A N 1
ATOM 793 C CA . GLY A 1 105 ? 1.090 5.028 -18.729 1.00 91.06 105 GLY A CA 1
ATOM 794 C C . GLY A 1 105 ? 0.579 3.727 -18.102 1.00 91.06 105 GLY A C 1
ATOM 795 O O . GLY A 1 105 ? 0.807 2.683 -18.705 1.00 91.06 105 GLY A O 1
ATOM 796 N N . SER A 1 106 ? -0.141 3.762 -16.974 1.00 95.56 106 SER A N 1
ATOM 797 C CA . SER A 1 106 ? -0.667 2.567 -16.298 1.00 95.56 106 SER A CA 1
ATOM 798 C C . SER A 1 106 ? -2.195 2.516 -16.247 1.00 95.56 106 SER A C 1
ATOM 800 O O . SER A 1 106 ? -2.853 3.536 -16.043 1.00 95.56 106 SER A O 1
ATOM 802 N N . MET A 1 107 ? -2.741 1.308 -16.389 1.00 97.25 107 MET A N 1
ATOM 803 C CA . MET A 1 107 ? -4.149 0.950 -16.156 1.00 97.25 107 MET A CA 1
ATOM 804 C C . MET A 1 107 ? -4.359 0.475 -14.703 1.00 97.25 107 MET A C 1
ATOM 806 O O . MET A 1 107 ? -4.932 -0.579 -14.455 1.00 97.25 107 MET A O 1
ATOM 810 N N . GLY A 1 108 ? -3.819 1.194 -13.722 1.00 97.62 108 GLY A N 1
ATOM 811 C CA . GLY A 1 108 ? -3.862 0.783 -12.316 1.00 97.62 108 GLY A CA 1
ATOM 812 C C . GLY A 1 108 ? -5.244 0.879 -11.655 1.00 97.62 108 GLY A C 1
ATOM 813 O O . GLY A 1 108 ? -6.276 1.049 -12.308 1.00 97.62 108 GLY A O 1
ATOM 814 N N . ILE A 1 109 ? -5.242 0.818 -10.332 1.00 98.38 109 ILE A N 1
ATOM 815 C CA . ILE A 1 109 ? -6.381 1.104 -9.454 1.00 98.38 109 ILE A CA 1
ATOM 816 C C . ILE A 1 109 ? -5.981 2.253 -8.516 1.00 98.38 109 ILE A C 1
ATOM 818 O O . ILE A 1 109 ? -4.793 2.434 -8.229 1.00 98.38 109 ILE A O 1
ATOM 822 N N . HIS A 1 110 ? -6.932 3.073 -8.079 1.00 98.31 110 HIS A N 1
ATOM 823 C CA . HIS A 1 110 ? -6.637 4.221 -7.219 1.00 98.31 110 HIS A CA 1
ATOM 824 C C . HIS A 1 110 ? -7.757 4.515 -6.231 1.00 98.31 110 HIS A C 1
ATOM 826 O O . HIS A 1 110 ? -8.862 4.010 -6.366 1.00 98.31 110 HIS A O 1
ATOM 832 N N . TYR A 1 111 ? -7.483 5.346 -5.234 1.00 97.94 111 TYR A N 1
ATOM 833 C CA . TYR A 1 111 ? -8.516 5.916 -4.375 1.00 97.94 111 TYR A CA 1
ATOM 834 C C . TYR A 1 111 ? -8.014 7.226 -3.788 1.00 97.94 111 TYR A C 1
ATOM 836 O O . TYR A 1 111 ? -6.903 7.282 -3.263 1.00 97.94 111 TYR A O 1
ATOM 844 N N . GLU A 1 112 ? -8.846 8.259 -3.842 1.00 97.69 112 GLU A N 1
ATOM 845 C CA . GLU A 1 112 ? -8.567 9.557 -3.236 1.00 97.69 112 GLU A CA 1
ATOM 846 C C . GLU A 1 112 ? -9.741 9.950 -2.338 1.00 97.69 112 GLU A C 1
ATOM 848 O O . GLU A 1 112 ? -10.897 9.943 -2.763 1.00 97.69 112 GLU A O 1
ATOM 853 N N . GLY A 1 113 ? -9.450 10.291 -1.085 1.00 96.50 113 GLY A N 1
ATOM 854 C CA . GLY A 1 113 ? -10.443 10.824 -0.158 1.00 96.50 113 GLY A CA 1
ATOM 855 C C . GLY A 1 113 ? -10.415 10.168 1.214 1.00 96.50 113 GLY A C 1
ATOM 856 O O . GLY A 1 113 ? -9.393 9.655 1.670 1.00 96.50 113 GLY A O 1
ATOM 857 N N . LYS A 1 114 ? -11.551 10.235 1.914 1.00 95.31 114 LYS A N 1
ATOM 858 C CA . LYS A 1 114 ? -11.706 9.731 3.283 1.00 95.31 114 LYS A CA 1
ATOM 859 C C . LYS A 1 114 ? -12.235 8.294 3.269 1.00 95.31 114 LYS A C 1
ATOM 861 O O . LYS A 1 114 ? -13.400 8.109 2.911 1.00 95.31 114 LYS A O 1
ATOM 866 N N . PRO A 1 115 ? -11.457 7.300 3.733 1.00 91.62 115 PRO A N 1
ATOM 867 C CA . PRO A 1 115 ? -11.920 5.920 3.755 1.00 91.62 115 PRO A CA 1
ATOM 868 C C . PRO A 1 115 ? -13.167 5.740 4.625 1.00 91.62 115 PRO A C 1
ATOM 870 O O . PRO A 1 115 ? -13.288 6.394 5.666 1.00 91.62 115 PRO A O 1
ATOM 873 N N . PRO A 1 116 ? -14.083 4.834 4.240 1.00 84.25 116 PRO A N 1
ATOM 874 C CA . PRO A 1 116 ? -15.321 4.597 4.981 1.00 84.25 116 PRO A CA 1
ATOM 875 C C . PRO A 1 116 ? -15.049 4.049 6.388 1.00 84.25 116 PRO A C 1
ATOM 877 O O . PRO A 1 116 ? -15.805 4.310 7.319 1.00 84.25 116 PRO A O 1
ATOM 880 N N . VAL A 1 117 ? -13.941 3.321 6.545 1.00 76.12 117 VAL A N 1
ATOM 881 C CA . VAL A 1 117 ? -13.527 2.666 7.786 1.00 76.12 117 VAL A CA 1
ATOM 882 C C . VAL A 1 117 ? -12.222 3.311 8.226 1.00 76.12 117 VAL A C 1
ATOM 884 O O . VAL A 1 117 ? -11.128 2.869 7.857 1.00 76.12 117 VAL A O 1
ATOM 887 N N . TRP A 1 118 ? -12.360 4.432 8.935 1.00 75.62 118 TRP A N 1
ATOM 888 C CA . TRP A 1 118 ? -11.246 5.301 9.295 1.00 75.62 118 TRP A CA 1
ATOM 889 C C . TRP A 1 118 ? -11.406 5.928 10.677 1.00 75.62 118 TRP A C 1
ATOM 891 O O . TRP A 1 118 ? -12.240 6.813 10.879 1.00 75.62 118 TRP A O 1
ATOM 901 N N . GLU A 1 119 ? -10.521 5.554 11.596 1.00 73.81 119 GLU A N 1
ATOM 902 C CA . GLU A 1 119 ? -10.251 6.355 12.787 1.00 73.81 119 GLU A CA 1
ATOM 903 C C . GLU A 1 119 ? -9.154 7.368 12.457 1.00 73.81 119 GLU A C 1
ATOM 905 O O . GLU A 1 119 ? -8.069 7.018 11.986 1.00 73.81 119 GLU A O 1
ATOM 910 N N . ALA A 1 120 ? -9.458 8.654 12.648 1.00 79.81 120 ALA A N 1
ATOM 911 C CA . ALA A 1 120 ? -8.474 9.705 12.449 1.00 79.81 120 ALA A CA 1
ATOM 912 C C . ALA A 1 120 ? -7.340 9.524 13.457 1.00 79.81 120 ALA A C 1
ATOM 914 O O . ALA A 1 120 ? -7.569 9.513 14.664 1.00 79.81 120 ALA A O 1
ATOM 915 N N . ALA A 1 121 ? -6.117 9.422 12.951 1.00 81.19 121 ALA A N 1
ATOM 916 C CA . ALA A 1 121 ? -4.944 9.215 13.777 1.00 81.19 121 ALA A CA 1
ATOM 917 C C . ALA A 1 121 ? -3.819 10.129 13.318 1.00 81.19 121 ALA A C 1
ATOM 919 O O . ALA A 1 121 ? -3.546 10.245 12.121 1.00 81.19 121 ALA A O 1
ATOM 920 N N . GLU A 1 122 ? -3.186 10.792 14.286 1.00 87.44 122 GLU A N 1
ATOM 921 C CA . GLU A 1 122 ? -2.042 11.684 14.058 1.00 87.44 122 GLU A CA 1
ATOM 922 C C . GLU A 1 122 ? -2.319 12.789 13.018 1.00 87.44 122 GLU A C 1
ATOM 924 O O . GLU A 1 122 ? -1.436 13.198 12.269 1.00 87.44 122 GLU A O 1
ATOM 929 N N . GLY A 1 123 ? -3.567 13.264 12.948 1.00 92.69 123 GLY A N 1
ATOM 930 C CA . GLY A 1 123 ? -3.988 14.303 12.005 1.00 92.69 123 GLY A CA 1
ATOM 931 C C . GLY A 1 123 ? -4.222 13.821 10.570 1.00 92.69 123 GLY A C 1
ATOM 932 O O . GLY A 1 123 ? -4.593 14.639 9.734 1.00 92.69 123 GLY A O 1
ATOM 933 N N . ILE A 1 124 ? -4.060 12.525 10.277 1.00 95.06 124 ILE A N 1
ATOM 934 C CA . ILE A 1 124 ? -4.383 11.960 8.963 1.00 95.06 124 ILE A CA 1
ATOM 935 C C . ILE A 1 124 ? -5.866 11.574 8.924 1.00 95.06 124 ILE A C 1
ATOM 937 O O . ILE A 1 124 ? -6.335 10.742 9.709 1.00 95.06 124 ILE A O 1
ATOM 941 N N . THR A 1 125 ? -6.599 12.164 7.987 1.00 94.88 125 THR A N 1
ATOM 942 C CA . THR A 1 125 ? -8.043 11.976 7.767 1.00 94.88 125 THR A CA 1
ATOM 943 C C . THR A 1 125 ? -8.362 11.476 6.357 1.00 94.88 125 THR A C 1
ATOM 945 O O . THR A 1 125 ? -9.480 11.016 6.125 1.00 94.88 125 THR A O 1
ATOM 948 N N . GLN A 1 126 ? -7.400 11.557 5.434 1.00 96.62 126 GLN A N 1
ATOM 949 C CA . GLN A 1 126 ? -7.552 11.213 4.021 1.00 96.62 126 GLN A CA 1
ATOM 950 C C . GLN A 1 126 ? -6.413 10.310 3.537 1.00 96.62 126 GLN A C 1
ATOM 952 O O . GLN A 1 126 ? -5.348 10.213 4.160 1.00 96.62 126 GLN A O 1
ATOM 957 N N . VAL A 1 127 ? -6.626 9.670 2.391 1.00 97.06 127 VAL A N 1
ATOM 958 C CA . VAL A 1 127 ? -5.602 8.925 1.658 1.00 97.06 127 VAL A CA 1
ATOM 959 C C . VAL A 1 127 ? -5.629 9.266 0.177 1.00 97.06 127 VAL A C 1
ATOM 961 O O . VAL A 1 127 ? -6.671 9.612 -0.372 1.00 97.06 127 VAL A O 1
ATOM 964 N N . ASP A 1 128 ? -4.466 9.123 -0.441 1.00 97.94 128 ASP A N 1
ATOM 965 C CA . ASP A 1 128 ? -4.258 9.153 -1.885 1.00 97.94 128 ASP A CA 1
ATOM 966 C C . ASP A 1 128 ? -3.454 7.896 -2.228 1.00 97.94 128 ASP A C 1
ATOM 968 O O . ASP A 1 128 ? -2.299 7.750 -1.816 1.00 97.94 128 ASP A O 1
ATOM 972 N N . LEU A 1 129 ? -4.120 6.925 -2.842 1.00 98.19 129 LEU A N 1
ATOM 973 C CA . LEU A 1 129 ? -3.625 5.568 -3.029 1.00 98.19 129 LEU A CA 1
ATOM 974 C C . LEU A 1 129 ? -3.534 5.266 -4.518 1.00 98.19 129 LEU A C 1
ATOM 976 O O . LEU A 1 129 ? -4.528 5.389 -5.232 1.00 98.19 129 LEU A O 1
ATOM 980 N N . GLU A 1 130 ? -2.375 4.793 -4.968 1.00 98.38 130 GLU A N 1
ATOM 981 C CA . GLU A 1 130 ? -2.177 4.302 -6.331 1.00 98.38 130 GLU A CA 1
ATOM 982 C C . GLU A 1 130 ? -1.547 2.906 -6.308 1.00 98.38 130 GLU A C 1
ATOM 984 O O . GLU A 1 130 ? -0.561 2.668 -5.607 1.00 98.38 130 GLU A O 1
ATOM 989 N N . GLU A 1 131 ? -2.097 1.987 -7.099 1.00 98.50 131 GLU A N 1
ATOM 990 C CA . GLU A 1 131 ? -1.512 0.672 -7.363 1.00 98.50 131 GLU A CA 1
ATOM 991 C C . GLU A 1 131 ? -1.503 0.408 -8.872 1.00 98.50 131 GLU A C 1
ATOM 993 O O . GLU A 1 131 ? -2.521 0.597 -9.540 1.00 98.50 131 GLU A O 1
ATOM 998 N N . GLY A 1 132 ? -0.375 -0.031 -9.433 1.00 98.12 132 GLY A N 1
ATOM 999 C CA . GLY A 1 132 ? -0.307 -0.306 -10.867 1.00 98.12 132 GLY A CA 1
ATOM 1000 C C . GLY A 1 132 ? 0.990 -0.943 -11.364 1.00 98.12 132 GLY A C 1
ATOM 1001 O O . GLY A 1 132 ? 1.934 -1.189 -10.615 1.00 98.12 132 GLY A O 1
ATOM 1002 N N . GLN A 1 133 ? 1.090 -1.148 -12.676 1.00 98.38 133 GLN A N 1
ATOM 1003 C CA . GLN A 1 133 ? 2.339 -1.533 -13.341 1.00 98.38 133 GLN A CA 1
ATOM 1004 C C . GLN A 1 133 ? 2.900 -0.373 -14.151 1.00 98.38 133 GLN A C 1
ATOM 1006 O O . GLN A 1 133 ? 2.160 0.369 -14.796 1.00 98.38 133 GLN A O 1
ATOM 1011 N N . ARG A 1 134 ? 4.225 -0.227 -14.165 1.00 97.81 134 ARG A N 1
ATOM 1012 C CA . ARG A 1 134 ? 4.891 0.841 -14.910 1.00 97.81 134 ARG A CA 1
ATOM 1013 C C . ARG A 1 134 ? 5.998 0.284 -15.788 1.00 97.81 134 ARG A C 1
ATOM 1015 O O . ARG A 1 134 ? 6.800 -0.529 -15.346 1.00 97.81 134 ARG A O 1
ATOM 1022 N N . ARG A 1 135 ? 6.024 0.718 -17.046 1.00 98.00 135 ARG A N 1
ATOM 1023 C CA . ARG A 1 135 ? 6.979 0.256 -18.056 1.00 98.00 135 ARG A CA 1
ATOM 1024 C C . ARG A 1 135 ? 7.962 1.376 -18.369 1.00 98.00 135 ARG A C 1
ATOM 1026 O O . ARG A 1 135 ? 7.539 2.505 -18.609 1.00 98.00 135 ARG A O 1
ATOM 1033 N N . PHE A 1 136 ? 9.241 1.042 -18.375 1.00 98.06 136 PHE A N 1
ATOM 1034 C CA . PHE A 1 136 ? 10.343 1.927 -18.719 1.00 98.06 136 PHE A CA 1
ATOM 1035 C C . PHE A 1 136 ? 11.212 1.267 -19.788 1.00 98.06 136 PHE A C 1
ATOM 1037 O O . PHE A 1 136 ? 11.306 0.040 -19.856 1.00 98.06 136 PHE A O 1
ATOM 1044 N N . GLU A 1 137 ? 11.847 2.081 -20.625 1.00 98.00 137 GLU A N 1
ATOM 1045 C CA . GLU A 1 137 ? 12.821 1.595 -21.607 1.00 98.00 137 GLU A CA 1
ATOM 1046 C C . GLU A 1 137 ? 14.146 1.257 -20.919 1.00 98.00 137 GLU A C 1
ATOM 1048 O O . GLU A 1 137 ? 14.743 0.219 -21.195 1.00 98.00 137 GLU A O 1
ATOM 1053 N N . THR A 1 138 ? 14.575 2.096 -19.968 1.00 98.50 138 THR A N 1
ATOM 1054 C CA . THR A 1 138 ? 15.852 1.941 -19.264 1.00 98.50 138 THR A CA 1
ATOM 1055 C C . THR A 1 138 ? 15.698 1.978 -17.744 1.00 98.50 138 THR A C 1
ATOM 1057 O O . THR A 1 138 ? 14.721 2.498 -17.200 1.00 98.50 138 THR A O 1
ATOM 1060 N N . VAL A 1 139 ? 16.696 1.432 -17.039 1.00 98.56 139 VAL A N 1
ATOM 1061 C CA . VAL A 1 139 ? 16.788 1.523 -15.572 1.00 98.56 139 VAL A CA 1
ATOM 1062 C C . VAL A 1 139 ? 16.895 2.983 -15.125 1.00 98.56 139 VAL A C 1
ATOM 1064 O O . VAL A 1 139 ? 16.231 3.372 -14.168 1.00 98.56 139 VAL A O 1
ATOM 1067 N N . ASP A 1 140 ? 17.675 3.805 -15.832 1.00 98.38 140 ASP A N 1
ATOM 1068 C CA . ASP A 1 140 ? 17.879 5.214 -15.480 1.00 98.38 140 ASP A CA 1
ATOM 1069 C C . ASP A 1 140 ? 16.560 6.000 -15.485 1.00 98.38 140 ASP A C 1
ATOM 1071 O O . ASP A 1 140 ? 16.305 6.771 -14.556 1.00 98.38 140 ASP A O 1
ATOM 1075 N N . ASP A 1 141 ? 15.671 5.746 -16.451 1.00 98.19 141 ASP A N 1
ATOM 1076 C CA . ASP A 1 141 ? 14.344 6.376 -16.495 1.00 98.19 141 ASP A CA 1
ATOM 1077 C C . ASP A 1 141 ? 13.489 6.006 -15.277 1.00 98.19 141 ASP A C 1
ATOM 1079 O O . ASP A 1 141 ? 12.811 6.864 -14.700 1.00 98.19 141 ASP A O 1
ATOM 1083 N N . ALA A 1 142 ? 13.545 4.740 -14.847 1.00 98.00 142 ALA A N 1
ATOM 1084 C CA . ALA A 1 142 ? 12.849 4.280 -13.649 1.00 98.00 142 ALA A CA 1
ATOM 1085 C C . ALA A 1 142 ? 13.387 4.972 -12.384 1.00 98.00 142 ALA A C 1
ATOM 1087 O O . ALA A 1 142 ? 12.610 5.422 -11.532 1.00 98.00 142 ALA A O 1
ATOM 1088 N N . MET A 1 143 ? 14.711 5.130 -12.281 1.00 98.06 143 MET A N 1
ATOM 1089 C CA . MET A 1 143 ? 15.349 5.820 -11.155 1.00 98.06 143 MET A CA 1
ATOM 1090 C C . MET A 1 143 ? 15.005 7.315 -11.127 1.00 98.06 143 MET A C 1
ATOM 1092 O O . MET A 1 143 ? 14.662 7.850 -10.067 1.00 98.06 143 MET A O 1
ATOM 1096 N N . ILE A 1 144 ? 15.037 7.989 -12.280 1.00 97.50 144 ILE A N 1
ATOM 1097 C CA . ILE A 1 144 ? 14.649 9.402 -12.414 1.00 97.50 144 ILE A CA 1
ATOM 1098 C C . ILE A 1 144 ? 13.180 9.588 -12.020 1.00 97.50 144 ILE A C 1
ATOM 1100 O O . ILE A 1 144 ? 12.847 10.520 -11.279 1.00 97.50 144 ILE A O 1
ATOM 1104 N N . TRP A 1 145 ? 12.298 8.686 -12.458 1.00 96.94 145 TRP A N 1
ATOM 1105 C CA . TRP A 1 145 ? 10.880 8.740 -12.111 1.00 96.94 145 TRP A CA 1
ATOM 1106 C C . TRP A 1 145 ? 10.660 8.704 -10.591 1.00 96.94 145 TRP A C 1
ATOM 1108 O O . TRP A 1 145 ? 9.943 9.556 -10.050 1.00 96.94 145 TRP A O 1
ATOM 1118 N N . MET A 1 146 ? 11.341 7.795 -9.882 1.00 96.62 146 MET A N 1
ATOM 1119 C CA . MET A 1 146 ? 11.261 7.716 -8.418 1.00 96.62 146 MET A CA 1
ATOM 1120 C C . MET A 1 146 ? 11.761 9.003 -7.743 1.00 96.62 146 MET A C 1
ATOM 1122 O O . MET A 1 146 ? 11.154 9.482 -6.781 1.00 96.62 146 MET A O 1
ATOM 1126 N N . GLN A 1 147 ? 12.825 9.619 -8.263 1.00 95.81 147 GLN A N 1
ATOM 1127 C CA . GLN A 1 147 ? 13.356 10.873 -7.718 1.00 95.81 147 GLN A CA 1
ATOM 1128 C C . GLN A 1 147 ? 12.376 12.049 -7.878 1.00 95.81 147 GLN A C 1
ATOM 1130 O O . GLN A 1 147 ? 12.197 12.840 -6.945 1.00 95.81 147 GLN A O 1
ATOM 1135 N N . ILE A 1 148 ? 11.696 12.157 -9.026 1.00 95.94 148 ILE A N 1
ATOM 1136 C CA . ILE A 1 148 ? 10.783 13.275 -9.327 1.00 95.94 148 ILE A CA 1
ATOM 1137 C C . ILE A 1 148 ? 9.525 13.251 -8.448 1.00 95.94 148 ILE A C 1
ATOM 1139 O O . ILE A 1 148 ? 9.049 14.316 -8.044 1.00 95.94 148 ILE A O 1
ATOM 1143 N N . ARG A 1 149 ? 8.996 12.070 -8.095 1.00 93.81 149 ARG A N 1
ATOM 1144 C CA . ARG A 1 149 ? 7.770 11.946 -7.272 1.00 93.81 149 ARG A CA 1
ATOM 1145 C C . ARG A 1 149 ? 7.941 12.449 -5.833 1.00 93.81 149 ARG A C 1
ATOM 1147 O O . ARG A 1 149 ? 6.955 12.719 -5.145 1.00 93.81 149 ARG A O 1
ATOM 1154 N N . ARG A 1 150 ? 9.183 12.628 -5.360 1.00 92.94 150 ARG A N 1
ATOM 1155 C CA . ARG A 1 150 ? 9.491 13.088 -3.990 1.00 92.94 150 ARG A CA 1
ATOM 1156 C C . ARG A 1 150 ? 8.794 12.235 -2.914 1.00 92.94 150 ARG A C 1
ATOM 1158 O O . ARG A 1 150 ? 8.367 12.768 -1.883 1.00 92.94 150 ARG A O 1
ATOM 1165 N N . LEU A 1 151 ? 8.626 10.938 -3.164 1.00 94.94 151 LEU A N 1
ATOM 1166 C CA . LEU A 1 151 ? 8.309 9.938 -2.144 1.00 94.94 151 LEU A CA 1
ATOM 1167 C C . LEU A 1 151 ? 9.607 9.272 -1.688 1.00 94.94 151 LEU A C 1
ATOM 1169 O O . LEU A 1 151 ? 10.622 9.313 -2.384 1.00 94.94 151 LEU A O 1
ATOM 1173 N N . ARG A 1 152 ? 9.593 8.682 -0.492 1.00 94.06 152 ARG A N 1
ATOM 1174 C CA . ARG A 1 152 ? 10.670 7.780 -0.077 1.00 94.06 152 ARG A CA 1
ATOM 1175 C C . ARG A 1 152 ? 10.236 6.379 -0.469 1.00 94.06 152 ARG A C 1
ATOM 1177 O O . ARG A 1 152 ? 9.357 5.821 0.179 1.00 94.06 152 ARG A O 1
ATOM 1184 N N . TYR A 1 153 ? 10.816 5.877 -1.548 1.00 96.88 153 TYR A N 1
ATOM 1185 C CA . TYR A 1 153 ? 10.572 4.525 -2.021 1.00 96.88 153 TYR A CA 1
ATOM 1186 C C . TYR A 1 153 ? 11.489 3.541 -1.307 1.00 96.88 153 TYR A C 1
ATOM 1188 O O . TYR A 1 153 ? 12.662 3.839 -1.077 1.00 96.88 153 TYR A O 1
ATOM 1196 N N . SER A 1 154 ? 10.945 2.374 -0.997 1.00 97.19 154 SER A N 1
ATOM 1197 C CA . SER A 1 154 ? 11.716 1.141 -0.904 1.00 97.19 154 SER A CA 1
ATOM 1198 C C . SER A 1 154 ? 11.351 0.308 -2.133 1.00 97.19 154 SER A C 1
ATOM 1200 O O . SER A 1 154 ? 10.249 0.460 -2.675 1.00 97.19 154 SER A O 1
ATOM 1202 N N . TYR A 1 155 ? 12.273 -0.509 -2.629 1.00 98.31 155 TYR A N 1
ATOM 1203 C CA . TYR A 1 155 ? 12.034 -1.346 -3.802 1.00 98.31 155 TYR A CA 1
ATOM 1204 C C . TYR A 1 155 ? 12.951 -2.561 -3.830 1.00 98.31 155 TYR A C 1
ATOM 1206 O O . TYR A 1 155 ? 13.998 -2.567 -3.184 1.00 98.31 155 TYR A O 1
ATOM 1214 N N . THR A 1 156 ? 12.552 -3.573 -4.588 1.00 98.62 156 THR A N 1
ATOM 1215 C CA . THR A 1 156 ? 13.277 -4.831 -4.773 1.00 98.62 156 THR A CA 1
ATOM 1216 C C . THR A 1 156 ? 13.989 -4.888 -6.126 1.00 98.62 156 THR A C 1
ATOM 1218 O O . THR A 1 156 ? 13.713 -4.103 -7.039 1.00 98.62 156 THR A O 1
ATOM 1221 N N . ASN A 1 157 ? 14.896 -5.849 -6.288 1.00 98.62 157 ASN A N 1
ATOM 1222 C CA . ASN A 1 157 ? 15.607 -6.100 -7.541 1.00 98.62 157 ASN A CA 1
ATOM 1223 C C . ASN A 1 157 ? 14.675 -6.514 -8.689 1.00 98.62 157 ASN A C 1
ATOM 1225 O O . ASN A 1 157 ? 14.985 -6.224 -9.845 1.00 98.62 157 ASN A O 1
ATOM 1229 N N . ASP A 1 158 ? 13.537 -7.145 -8.378 1.00 98.56 158 ASP A N 1
ATOM 1230 C CA . ASP A 1 158 ? 12.523 -7.548 -9.358 1.00 98.56 158 ASP A CA 1
ATOM 1231 C C . ASP A 1 158 ? 11.529 -6.434 -9.725 1.00 98.56 158 ASP A C 1
ATOM 1233 O O . ASP A 1 158 ? 10.592 -6.655 -10.497 1.00 98.56 158 ASP A O 1
ATOM 1237 N N . GLY A 1 159 ? 11.748 -5.219 -9.213 1.00 98.44 159 GLY A N 1
ATOM 1238 C CA . GLY A 1 159 ? 10.988 -4.031 -9.581 1.00 98.44 159 GLY A CA 1
ATOM 1239 C C . GLY A 1 159 ? 9.687 -3.839 -8.812 1.00 98.44 159 GLY A C 1
ATOM 1240 O O . GLY A 1 159 ? 8.864 -3.040 -9.252 1.00 98.44 159 GLY A O 1
ATOM 1241 N N . LEU A 1 160 ? 9.474 -4.525 -7.688 1.00 98.62 160 LEU A N 1
ATOM 1242 C CA . LEU A 1 160 ? 8.395 -4.174 -6.769 1.00 98.62 160 LEU A CA 1
ATOM 1243 C C . LEU A 1 160 ? 8.792 -2.910 -6.001 1.00 98.62 160 LEU A C 1
ATOM 1245 O O . LEU A 1 160 ? 9.828 -2.873 -5.344 1.00 98.62 160 LEU A O 1
ATOM 1249 N N . VAL A 1 161 ? 7.979 -1.863 -6.090 1.00 98.31 161 VAL A N 1
ATOM 1250 C CA . VAL A 1 161 ? 8.287 -0.524 -5.579 1.00 98.31 161 VAL A CA 1
ATOM 1251 C C . VAL A 1 161 ? 7.133 -0.051 -4.716 1.00 98.31 161 VAL A C 1
ATOM 1253 O O . VAL A 1 161 ? 5.988 -0.041 -5.159 1.00 98.31 161 VAL A O 1
ATOM 1256 N N . VAL A 1 162 ? 7.424 0.404 -3.501 1.00 98.44 162 VAL A N 1
ATOM 1257 C CA . VAL A 1 162 ? 6.418 1.017 -2.630 1.00 98.44 162 VAL A CA 1
ATOM 1258 C C . VAL A 1 162 ? 6.961 2.286 -2.001 1.00 98.44 162 VAL A C 1
ATOM 1260 O O . VAL A 1 162 ? 8.068 2.321 -1.460 1.00 98.44 162 VAL A O 1
ATOM 1263 N N . GLY A 1 163 ? 6.189 3.360 -2.098 1.00 97.88 163 GLY A N 1
ATOM 1264 C CA . GLY A 1 163 ? 6.536 4.663 -1.551 1.00 97.88 163 GLY A CA 1
ATOM 1265 C C . GLY A 1 163 ? 5.348 5.267 -0.837 1.00 97.88 163 GLY A C 1
ATOM 1266 O O . GLY A 1 163 ? 4.213 5.127 -1.273 1.00 97.88 163 GLY A O 1
ATOM 1267 N N . TRP A 1 164 ? 5.598 5.947 0.274 1.00 97.75 164 TRP A N 1
ATOM 1268 C CA . TRP A 1 164 ? 4.539 6.650 0.984 1.00 97.75 164 TRP A CA 1
ATOM 1269 C C . TRP A 1 164 ? 5.077 7.854 1.738 1.00 97.75 164 TRP A C 1
ATOM 1271 O O . TRP A 1 164 ? 6.281 7.957 1.993 1.00 97.75 164 TRP A O 1
ATOM 1281 N N . LYS A 1 165 ? 4.191 8.793 2.068 1.00 96.69 165 LYS A N 1
ATOM 1282 C CA . LYS A 1 165 ? 4.466 9.892 3.004 1.00 96.69 165 LYS A CA 1
ATOM 1283 C C . LYS A 1 165 ? 3.161 10.522 3.498 1.00 96.69 165 LYS A C 1
ATOM 1285 O O . LYS A 1 165 ? 2.185 10.557 2.748 1.00 96.69 165 LYS A O 1
ATOM 1290 N N . PRO A 1 166 ? 3.157 11.119 4.695 1.00 96.31 166 PRO A N 1
ATOM 1291 C CA . PRO A 1 166 ? 2.127 12.085 5.051 1.00 96.31 166 PRO A CA 1
ATOM 1292 C C . PRO A 1 166 ? 2.308 13.389 4.249 1.00 96.31 166 PRO A C 1
ATOM 1294 O O . PRO A 1 166 ? 3.433 13.854 4.027 1.00 96.31 166 PRO A O 1
ATOM 1297 N N . LYS A 1 167 ? 1.201 13.999 3.825 1.00 96.81 167 LYS A N 1
ATOM 1298 C CA . LYS A 1 167 ? 1.129 15.303 3.154 1.00 96.81 167 LYS A CA 1
ATOM 1299 C C . LYS A 1 167 ? -0.091 16.058 3.693 1.00 96.81 167 LYS A C 1
ATOM 1301 O O . LYS A 1 167 ? -1.196 15.894 3.192 1.00 96.81 167 LYS A O 1
ATOM 1306 N N . GLY A 1 168 ? 0.117 16.890 4.713 1.00 96.31 168 GLY A N 1
ATOM 1307 C CA . GLY A 1 168 ? -0.995 17.520 5.431 1.00 96.31 168 GLY A CA 1
ATOM 1308 C C . GLY A 1 168 ? -1.801 16.469 6.193 1.00 96.31 168 GLY A C 1
ATOM 1309 O O . GLY A 1 168 ? -1.220 15.703 6.957 1.00 96.31 168 GLY A O 1
ATOM 1310 N N . ASP A 1 169 ? -3.107 16.418 5.944 1.00 96.88 169 ASP A N 1
ATOM 1311 C CA . ASP A 1 169 ? -4.045 15.436 6.502 1.00 96.88 169 ASP A CA 1
ATOM 1312 C C . ASP A 1 169 ? -4.193 14.168 5.635 1.00 96.88 169 ASP A C 1
ATOM 1314 O O . ASP A 1 169 ? -4.995 13.286 5.944 1.00 96.88 169 ASP A O 1
ATOM 1318 N N . THR A 1 170 ? -3.417 14.063 4.552 1.00 97.25 170 THR A N 1
ATOM 1319 C CA . THR A 1 170 ? -3.499 12.971 3.578 1.00 97.25 170 THR A CA 1
ATOM 1320 C C . THR A 1 170 ? -2.284 12.050 3.675 1.00 97.25 170 THR A C 1
ATOM 1322 O O . THR A 1 170 ? -1.139 12.510 3.653 1.00 97.25 170 THR A O 1
ATOM 1325 N N . LEU A 1 171 ? -2.504 10.737 3.744 1.00 97.12 171 LEU A N 1
ATOM 1326 C CA . LEU A 1 171 ? -1.452 9.735 3.560 1.00 97.12 171 LEU A CA 1
ATOM 1327 C C . LEU A 1 171 ? -1.400 9.320 2.086 1.00 97.12 171 LEU A C 1
ATOM 1329 O O . LEU A 1 171 ? -2.326 8.687 1.589 1.00 97.12 171 LEU A O 1
ATOM 1333 N N . VAL A 1 172 ? -0.301 9.656 1.412 1.00 98.00 172 VAL A N 1
ATOM 1334 C CA . VAL A 1 172 ? -0.057 9.261 0.019 1.00 98.00 172 VAL A CA 1
ATOM 1335 C C . VAL A 1 172 ? 0.677 7.926 0.013 1.00 98.00 172 VAL A C 1
ATOM 1337 O O . VAL A 1 172 ? 1.722 7.829 0.667 1.00 98.00 172 VAL A O 1
ATOM 1340 N N . VAL A 1 173 ? 0.173 6.928 -0.713 1.00 98.06 173 VAL A N 1
ATOM 1341 C CA . VAL A 1 173 ? 0.801 5.608 -0.885 1.00 98.06 173 VAL A CA 1
ATOM 1342 C C . VAL A 1 173 ? 0.784 5.218 -2.357 1.00 98.06 173 VAL A C 1
ATOM 1344 O O . VAL A 1 173 ? -0.254 5.238 -3.006 1.00 98.06 173 VAL A O 1
ATOM 1347 N N . GLU A 1 174 ? 1.935 4.804 -2.863 1.00 98.12 174 GLU A N 1
ATOM 1348 C CA . GLU A 1 174 ? 2.120 4.332 -4.227 1.00 98.12 174 GLU A CA 1
ATOM 1349 C C . GLU A 1 174 ? 2.730 2.933 -4.207 1.00 98.12 174 GLU A C 1
ATOM 1351 O O . GLU A 1 174 ? 3.779 2.728 -3.589 1.00 98.12 174 GLU A O 1
ATOM 1356 N N . LEU A 1 175 ? 2.093 1.991 -4.899 1.00 98.38 175 LEU A N 1
ATOM 1357 C CA . LEU A 1 175 ? 2.563 0.626 -5.092 1.00 98.38 175 LEU A CA 1
ATOM 1358 C C . LEU A 1 175 ? 2.686 0.327 -6.586 1.00 98.38 175 LEU A C 1
ATOM 1360 O O . LEU A 1 175 ? 1.703 0.340 -7.322 1.00 98.38 175 LEU A O 1
ATOM 1364 N N . TRP A 1 176 ? 3.893 0.015 -7.038 1.00 98.50 176 TRP A N 1
ATOM 1365 C CA . TRP A 1 176 ? 4.170 -0.214 -8.447 1.00 98.50 176 TRP A CA 1
ATOM 1366 C C . TRP A 1 176 ? 4.946 -1.506 -8.673 1.00 98.50 176 TRP A C 1
ATOM 1368 O O . TRP A 1 176 ? 5.857 -1.832 -7.919 1.00 98.50 176 TRP A O 1
ATOM 1378 N N . GLN A 1 177 ? 4.640 -2.203 -9.764 1.00 98.56 177 GLN A N 1
ATOM 1379 C CA . GLN A 1 177 ? 5.544 -3.188 -10.358 1.00 98.56 177 GLN A CA 1
ATOM 1380 C C . GLN A 1 177 ? 6.183 -2.578 -11.607 1.00 98.56 177 GLN A C 1
ATOM 1382 O O . GLN A 1 177 ? 5.503 -2.275 -12.591 1.00 98.56 177 GLN A O 1
ATOM 1387 N N . PHE A 1 178 ? 7.498 -2.399 -11.573 1.00 98.50 178 PHE A N 1
ATOM 1388 C CA . PHE A 1 178 ? 8.276 -1.878 -12.686 1.00 98.50 178 PHE A CA 1
ATOM 1389 C C . PHE A 1 178 ? 8.662 -2.982 -13.666 1.00 98.50 178 PHE A C 1
ATOM 1391 O O . PHE A 1 178 ? 8.985 -4.105 -13.275 1.00 98.50 178 PHE A O 1
ATOM 1398 N N . TYR A 1 179 ? 8.663 -2.615 -14.943 1.00 98.56 179 TYR A N 1
ATOM 1399 C CA . TYR A 1 179 ? 9.181 -3.399 -16.053 1.00 98.56 179 TYR A CA 1
ATOM 1400 C C . TYR A 1 179 ? 10.191 -2.549 -16.819 1.00 98.56 179 TYR A C 1
ATOM 1402 O O . TYR A 1 179 ? 9.874 -1.418 -17.187 1.00 98.56 179 TYR A O 1
ATOM 1410 N N . ILE A 1 180 ? 11.374 -3.096 -17.079 1.00 98.56 180 ILE A N 1
ATOM 1411 C CA . ILE A 1 180 ? 12.426 -2.481 -17.891 1.00 98.56 180 ILE A CA 1
ATOM 1412 C C . ILE A 1 180 ? 12.531 -3.278 -19.189 1.00 98.56 180 ILE A C 1
ATOM 1414 O O . ILE A 1 180 ? 12.634 -4.504 -19.143 1.00 98.56 180 ILE A O 1
ATOM 1418 N N . ASP A 1 181 ? 12.434 -2.602 -20.334 1.00 98.00 181 ASP A N 1
ATOM 1419 C CA . ASP A 1 181 ? 12.412 -3.244 -21.660 1.00 98.00 181 ASP A CA 1
ATOM 1420 C C . ASP A 1 181 ? 11.361 -4.377 -21.744 1.00 98.00 181 ASP A C 1
ATOM 1422 O O . ASP A 1 181 ? 11.588 -5.496 -22.206 1.00 98.00 181 ASP A O 1
ATOM 1426 N N . GLY A 1 182 ? 10.185 -4.109 -21.166 1.00 97.75 182 GLY A N 1
ATOM 1427 C CA . GLY A 1 182 ? 9.050 -5.034 -21.151 1.00 97.75 182 GLY A CA 1
ATOM 1428 C C . GLY A 1 182 ? 9.172 -6.237 -20.206 1.00 97.75 182 GLY A C 1
ATOM 1429 O O . GLY A 1 182 ? 8.245 -7.048 -20.172 1.00 97.75 182 GLY A O 1
ATOM 1430 N N . LYS A 1 183 ? 10.247 -6.361 -19.419 1.00 98.50 183 LYS A N 1
ATOM 1431 C CA . LYS A 1 183 ? 10.479 -7.485 -18.491 1.00 98.50 183 LYS A CA 1
ATOM 1432 C C . LYS A 1 183 ? 10.653 -6.997 -17.058 1.00 98.50 183 LYS A C 1
ATOM 1434 O O . LYS A 1 183 ? 11.048 -5.857 -16.836 1.00 98.50 183 LYS A O 1
ATOM 1439 N N . LYS A 1 184 ? 10.377 -7.857 -16.072 1.00 98.50 184 LYS A N 1
ATOM 1440 C CA . LYS A 1 184 ? 10.776 -7.555 -14.693 1.00 98.50 184 LYS A CA 1
ATOM 1441 C C . LYS A 1 184 ? 12.304 -7.427 -14.654 1.00 98.50 184 LYS A C 1
ATOM 1443 O O . LYS A 1 184 ? 12.975 -8.297 -15.221 1.00 98.50 184 LYS A O 1
ATOM 1448 N N . PRO A 1 185 ? 12.860 -6.363 -14.054 1.00 98.50 185 PRO A N 1
ATOM 1449 C CA . PRO A 1 185 ? 14.299 -6.283 -13.870 1.00 98.50 185 PRO A CA 1
ATOM 1450 C C . PRO A 1 185 ? 14.774 -7.453 -12.999 1.00 98.50 185 PRO A C 1
ATOM 1452 O O . PRO A 1 185 ? 13.997 -8.064 -12.276 1.00 98.50 185 PRO A O 1
ATOM 1455 N N . THR A 1 186 ? 16.053 -7.794 -13.088 1.00 98.38 186 THR A N 1
ATOM 1456 C CA . THR A 1 186 ? 16.693 -8.752 -12.168 1.00 98.38 186 THR A CA 1
ATOM 1457 C C . THR A 1 186 ? 17.603 -8.049 -11.168 1.00 98.38 186 THR A C 1
ATOM 1459 O O . THR A 1 186 ? 18.111 -8.674 -10.243 1.00 98.38 186 THR A O 1
ATOM 1462 N N . SER A 1 187 ? 17.857 -6.759 -11.386 1.00 98.12 187 SER A N 1
ATOM 1463 C CA . SER A 1 187 ? 18.630 -5.893 -10.512 1.00 98.12 187 SER A CA 1
ATOM 1464 C C . SER A 1 187 ? 18.179 -4.451 -10.704 1.00 98.12 187 SER A C 1
ATOM 1466 O O . SER A 1 187 ? 18.015 -3.997 -11.840 1.00 98.12 187 SER A O 1
ATOM 1468 N N . LEU A 1 188 ? 18.018 -3.728 -9.596 1.00 98.38 188 LEU A N 1
ATOM 1469 C CA . LEU A 1 188 ? 17.841 -2.279 -9.593 1.00 98.38 188 LEU A CA 1
ATOM 1470 C C . LEU A 1 188 ? 18.868 -1.631 -8.651 1.00 98.38 188 LEU A C 1
ATOM 1472 O O . LEU A 1 188 ? 19.047 -2.107 -7.526 1.00 98.38 188 LEU A O 1
ATOM 1476 N N . PRO A 1 189 ? 19.550 -0.545 -9.063 1.00 98.44 189 PRO A N 1
ATOM 1477 C CA . PRO A 1 189 ? 20.507 0.142 -8.204 1.00 98.44 189 PRO A CA 1
ATOM 1478 C C . PRO A 1 189 ? 19.843 0.637 -6.920 1.00 98.44 189 PRO A C 1
ATOM 1480 O O . PRO A 1 189 ? 18.911 1.429 -6.986 1.00 98.44 189 PRO A O 1
ATOM 1483 N N . GLY A 1 190 ? 20.348 0.203 -5.763 1.00 97.50 190 GLY A N 1
ATOM 1484 C CA . GLY A 1 190 ? 19.817 0.598 -4.455 1.00 97.50 190 GLY A CA 1
ATOM 1485 C C . GLY A 1 190 ? 18.596 -0.194 -3.982 1.00 97.50 190 GLY A C 1
ATOM 1486 O O . GLY A 1 190 ? 17.976 0.222 -3.007 1.00 97.50 190 GLY A O 1
ATOM 1487 N N . ALA A 1 191 ? 18.259 -1.309 -4.641 1.00 98.12 191 ALA A N 1
ATOM 1488 C CA . ALA A 1 191 ? 17.216 -2.217 -4.177 1.00 98.12 191 ALA A CA 1
ATOM 1489 C C . ALA A 1 191 ? 17.534 -2.810 -2.792 1.00 98.12 191 ALA A C 1
ATOM 1491 O O . ALA A 1 191 ? 18.686 -3.088 -2.452 1.00 98.12 191 ALA A O 1
ATOM 1492 N N . GLU A 1 192 ? 16.489 -3.022 -1.998 1.00 97.38 192 GLU A N 1
ATOM 1493 C CA . GLU A 1 192 ? 16.540 -3.431 -0.595 1.00 97.38 192 GLU A CA 1
ATOM 1494 C C . GLU A 1 192 ? 15.614 -4.637 -0.350 1.00 97.38 192 GLU A C 1
ATOM 1496 O O . GLU A 1 192 ? 14.688 -4.564 0.456 1.00 97.38 192 GLU A O 1
ATOM 1501 N N . ASP A 1 193 ? 15.855 -5.763 -1.028 1.00 98.25 193 ASP A N 1
ATOM 1502 C CA . ASP A 1 193 ? 14.984 -6.956 -0.985 1.00 98.25 193 ASP A CA 1
ATOM 1503 C C . ASP A 1 193 ? 14.658 -7.431 0.441 1.00 98.25 193 ASP A C 1
ATOM 1505 O O . ASP A 1 193 ? 13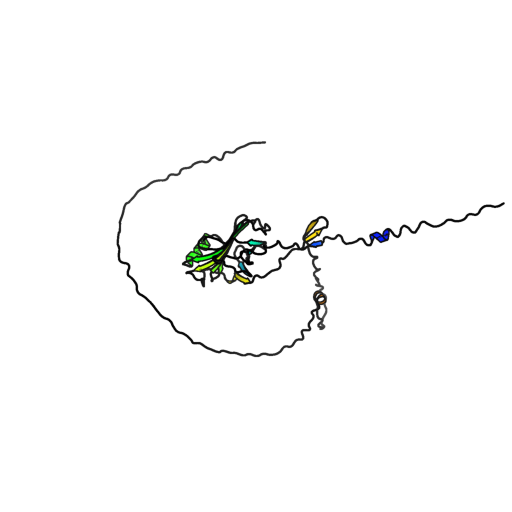.529 -7.806 0.742 1.00 98.25 193 ASP A O 1
ATOM 1509 N N . SER A 1 194 ? 15.624 -7.343 1.359 1.00 97.69 194 SER A N 1
ATOM 1510 C CA . SER A 1 194 ? 15.458 -7.746 2.762 1.00 97.69 194 SER A CA 1
ATOM 1511 C C . SER A 1 194 ? 14.471 -6.883 3.556 1.00 97.69 194 SER A C 1
ATOM 1513 O O . SER A 1 194 ? 14.079 -7.255 4.663 1.00 97.69 194 SER A O 1
ATOM 1515 N N . ARG A 1 195 ? 14.062 -5.725 3.024 1.00 96.81 195 ARG A N 1
ATOM 1516 C CA . ARG A 1 195 ? 13.041 -4.862 3.633 1.00 96.81 195 ARG A CA 1
ATOM 1517 C C . ARG A 1 195 ? 11.629 -5.183 3.172 1.00 96.81 195 ARG A C 1
ATOM 1519 O O . ARG A 1 195 ? 10.700 -4.567 3.699 1.00 96.81 195 ARG A O 1
ATOM 1526 N N . PHE A 1 196 ? 11.483 -6.127 2.248 1.00 97.94 196 PHE A N 1
ATOM 1527 C CA . PHE A 1 196 ? 10.215 -6.576 1.706 1.00 97.94 196 PHE A CA 1
ATOM 1528 C C . PHE A 1 196 ? 9.864 -7.963 2.222 1.00 97.94 196 PHE A C 1
ATOM 1530 O O . PHE A 1 196 ? 10.694 -8.866 2.273 1.00 97.94 196 PHE A O 1
ATOM 1537 N N . ALA A 1 197 ? 8.592 -8.145 2.549 1.00 97.69 197 ALA A N 1
ATOM 1538 C CA . ALA A 1 197 ? 7.998 -9.462 2.683 1.00 97.69 197 ALA A CA 1
ATOM 1539 C C . ALA A 1 197 ? 6.677 -9.467 1.917 1.00 97.69 197 ALA A C 1
ATOM 1541 O O . ALA A 1 197 ? 5.719 -8.799 2.313 1.00 97.69 197 ALA A O 1
ATOM 1542 N N . LEU A 1 198 ? 6.657 -10.196 0.804 1.00 97.69 198 LEU A N 1
ATOM 1543 C CA . LEU A 1 198 ? 5.462 -10.477 0.019 1.00 97.69 198 LEU A CA 1
ATOM 1544 C C . LEU A 1 198 ? 5.044 -11.922 0.296 1.00 97.69 198 LEU A C 1
ATOM 1546 O O . LEU A 1 198 ? 5.875 -12.827 0.244 1.00 97.69 198 LEU A O 1
ATOM 1550 N N . GLY A 1 199 ? 3.773 -12.149 0.601 1.00 97.31 199 GLY A N 1
ATOM 1551 C CA . GLY A 1 199 ? 3.281 -13.493 0.894 1.00 97.31 199 GLY A CA 1
ATOM 1552 C C . GLY A 1 199 ? 1.777 -13.528 1.133 1.00 97.31 199 GLY A C 1
ATOM 1553 O O . GLY A 1 199 ? 1.101 -12.532 0.880 1.00 97.31 199 GLY A O 1
ATOM 1554 N N . PRO A 1 200 ? 1.236 -14.656 1.617 1.00 97.50 200 PRO A N 1
ATOM 1555 C CA . PRO A 1 200 ? -0.168 -14.755 2.003 1.00 97.50 200 PRO A CA 1
ATOM 1556 C C . PRO A 1 200 ? -0.530 -13.748 3.102 1.00 97.50 200 PRO A C 1
ATOM 1558 O O . PRO A 1 200 ? 0.306 -13.422 3.949 1.00 97.50 200 PRO A O 1
ATOM 1561 N N . VAL A 1 201 ? -1.778 -13.274 3.110 1.00 94.81 201 VAL A N 1
ATOM 1562 C CA . VAL A 1 201 ? -2.298 -12.435 4.197 1.00 94.81 201 VAL A CA 1
ATOM 1563 C C . VAL A 1 201 ? -2.222 -13.211 5.504 1.00 94.81 201 VAL A C 1
ATOM 1565 O O . VAL A 1 201 ? -2.897 -14.217 5.708 1.00 94.81 201 VAL A O 1
ATOM 1568 N N . GLU A 1 202 ? -1.420 -12.690 6.419 1.00 91.69 202 GLU A N 1
ATOM 1569 C CA . GLU A 1 202 ? -1.388 -13.117 7.801 1.00 91.69 202 GLU A CA 1
ATOM 1570 C C . GLU A 1 202 ? -2.478 -12.347 8.546 1.00 91.69 202 GLU A C 1
ATOM 1572 O O . GLU A 1 202 ? -2.372 -11.132 8.770 1.00 91.69 202 GLU A O 1
ATOM 1577 N N . VAL A 1 203 ? -3.546 -13.061 8.904 1.00 81.56 203 VAL A N 1
ATOM 1578 C CA . VAL A 1 203 ? -4.632 -12.528 9.725 1.00 81.56 203 VAL A CA 1
ATOM 1579 C C . VAL A 1 203 ? -4.125 -12.427 11.156 1.00 81.56 203 VAL A C 1
ATOM 1581 O O . VAL A 1 203 ? -4.232 -13.363 11.944 1.00 81.56 203 VAL A O 1
ATOM 1584 N N . VAL A 1 204 ? -3.544 -11.279 11.489 1.00 81.19 204 VAL A N 1
ATOM 1585 C CA . VAL A 1 204 ? -3.192 -10.957 12.870 1.00 81.19 204 VAL A CA 1
ATOM 1586 C C . VAL A 1 204 ? -4.468 -10.473 13.561 1.00 81.19 204 VAL A C 1
ATOM 1588 O O . VAL A 1 204 ? -5.034 -9.466 13.120 1.00 81.19 204 VAL A O 1
ATOM 1591 N N . PRO A 1 205 ? -4.940 -11.146 14.626 1.00 75.88 205 PRO A N 1
ATOM 1592 C CA . PRO A 1 205 ? -6.064 -10.654 15.407 1.00 75.88 205 PRO A CA 1
ATOM 1593 C C . PRO A 1 205 ? -5.775 -9.226 15.869 1.00 75.88 205 PRO A C 1
ATOM 1595 O O . PRO A 1 205 ? -4.702 -8.950 16.416 1.00 75.88 205 PRO A O 1
ATOM 1598 N N . GLN A 1 206 ? -6.706 -8.302 15.626 1.00 70.94 206 GLN A N 1
ATOM 1599 C CA . GLN A 1 206 ? -6.530 -6.932 16.094 1.00 70.94 206 GLN A CA 1
ATOM 1600 C C . GLN A 1 206 ? -6.427 -6.938 17.620 1.00 70.94 206 GLN A C 1
ATOM 1602 O O . GLN A 1 206 ? -7.259 -7.525 18.313 1.00 70.94 206 GLN A O 1
ATOM 1607 N N . ARG A 1 207 ? -5.374 -6.305 18.148 1.00 73.94 207 ARG A N 1
ATOM 1608 C CA . ARG A 1 207 ? -5.212 -6.120 19.590 1.00 73.94 207 ARG A CA 1
ATOM 1609 C C . ARG A 1 207 ? -6.227 -5.085 20.047 1.00 73.94 207 ARG A C 1
ATOM 1611 O O . ARG A 1 207 ? -5.970 -3.890 19.980 1.00 73.94 207 ARG A O 1
ATOM 1618 N N . MET A 1 208 ? -7.381 -5.558 20.486 1.00 76.88 208 MET A N 1
ATOM 1619 C CA . MET A 1 208 ? -8.389 -4.705 21.090 1.00 76.88 208 MET A CA 1
ATOM 1620 C C . MET A 1 208 ? -8.042 -4.518 22.563 1.00 76.88 208 MET A C 1
ATOM 1622 O O . MET A 1 208 ? -7.962 -5.492 23.313 1.00 76.88 208 MET A O 1
ATOM 1626 N N . SER A 1 209 ? -7.823 -3.271 22.976 1.00 81.75 209 SER A N 1
ATOM 1627 C CA . SER A 1 209 ? -7.715 -2.938 24.393 1.00 81.75 209 SER A CA 1
ATOM 1628 C C . SER A 1 209 ? -9.111 -3.041 25.008 1.00 81.75 209 SER A C 1
ATOM 1630 O O . SER A 1 209 ? -9.991 -2.272 24.614 1.00 81.75 209 SER A O 1
ATOM 1632 N N . PRO A 1 210 ? -9.362 -3.989 25.925 1.00 86.81 210 PRO A N 1
ATOM 1633 C CA . PRO A 1 210 ? -10.639 -4.053 26.622 1.00 86.81 210 PRO A CA 1
ATOM 1634 C C . PRO A 1 210 ? -10.943 -2.730 27.337 1.00 86.81 210 PRO A C 1
ATOM 1636 O O . PRO A 1 210 ? -10.044 -2.045 27.837 1.00 86.81 210 PRO A O 1
ATOM 1639 N N . VAL A 1 211 ? -12.224 -2.384 27.404 1.00 92.00 211 VAL A N 1
ATOM 1640 C CA . VAL A 1 211 ? -12.725 -1.224 28.145 1.00 92.00 211 VAL A CA 1
ATOM 1641 C C . VAL A 1 211 ? -13.741 -1.674 29.188 1.00 92.00 211 VAL A C 1
ATOM 1643 O O . VAL A 1 211 ? -14.497 -2.622 28.988 1.00 92.00 211 VAL A O 1
ATOM 1646 N N . LEU A 1 212 ? -13.750 -1.001 30.329 1.00 92.31 212 LEU A N 1
ATOM 1647 C CA . LEU A 1 212 ? -14.774 -1.121 31.353 1.00 92.31 212 LEU A CA 1
ATOM 1648 C C . LEU A 1 212 ? -15.967 -0.259 30.958 1.00 92.31 212 LEU A C 1
ATOM 1650 O O . LEU A 1 212 ? -15.824 0.954 30.837 1.00 92.31 212 LEU A O 1
ATOM 1654 N N . VAL A 1 213 ? -17.134 -0.874 30.785 1.00 92.88 213 VAL A N 1
ATOM 1655 C CA . VAL A 1 213 ? -18.402 -0.191 30.510 1.00 92.88 213 VAL A CA 1
ATOM 1656 C C . VAL A 1 213 ? -19.254 -0.206 31.774 1.00 92.88 213 VAL A C 1
ATOM 1658 O O . VAL A 1 213 ? -19.624 -1.269 32.282 1.00 92.88 213 VAL A O 1
ATOM 1661 N N . TYR A 1 214 ? -19.549 0.978 32.295 1.00 93.31 214 TYR A N 1
ATOM 1662 C CA . TYR A 1 214 ? -20.374 1.177 33.483 1.00 93.31 214 TYR A CA 1
ATOM 1663 C C . TYR A 1 214 ? -21.868 1.198 33.121 1.00 93.31 214 TYR A C 1
ATOM 1665 O O . TYR A 1 214 ? -22.247 1.419 31.971 1.00 93.31 214 TYR A O 1
ATOM 1673 N N . SER A 1 215 ? -22.744 0.982 34.107 1.00 92.00 215 SER A N 1
ATOM 1674 C CA . SER A 1 215 ? -24.203 0.988 33.903 1.00 92.00 215 SER A CA 1
ATOM 1675 C C . SER A 1 215 ? -24.769 2.347 33.469 1.00 92.00 215 SER A C 1
ATOM 1677 O O . SER A 1 215 ? -25.883 2.404 32.961 1.00 92.00 215 SER A O 1
ATOM 1679 N N . ASP A 1 216 ? -24.018 3.429 33.678 1.00 92.19 216 ASP A N 1
ATOM 1680 C CA . ASP A 1 216 ? -24.336 4.794 33.243 1.00 92.19 216 ASP A CA 1
ATOM 1681 C C . ASP A 1 216 ? -23.840 5.112 31.814 1.00 92.19 216 ASP A C 1
ATOM 1683 O O . ASP A 1 216 ? -24.029 6.227 31.334 1.00 92.19 216 ASP A O 1
ATOM 1687 N N . GLY A 1 217 ? -23.214 4.146 31.126 1.00 91.38 217 GLY A N 1
ATOM 1688 C CA . GLY A 1 217 ? -22.670 4.297 29.772 1.00 91.38 217 GLY A CA 1
ATOM 1689 C C . GLY A 1 217 ? -21.244 4.850 29.712 1.00 91.38 217 GLY A C 1
ATOM 1690 O O . GLY A 1 217 ? -20.679 4.963 28.624 1.00 91.38 217 GLY A O 1
ATOM 1691 N N . ARG A 1 218 ? -20.630 5.173 30.854 1.00 93.56 218 ARG A N 1
ATOM 1692 C CA . ARG A 1 218 ? -19.233 5.614 30.908 1.00 93.56 218 ARG A CA 1
ATOM 1693 C C . ARG A 1 218 ? -18.295 4.468 30.515 1.00 93.56 218 ARG A C 1
ATOM 1695 O O . ARG A 1 218 ? -18.527 3.321 30.895 1.00 93.56 218 ARG A O 1
ATOM 1702 N N . THR A 1 219 ? -17.220 4.785 29.794 1.00 91.62 219 THR A N 1
ATOM 1703 C CA . THR A 1 219 ? -16.175 3.824 29.410 1.00 91.62 219 THR A CA 1
ATOM 1704 C C . THR A 1 219 ? -14.822 4.214 29.990 1.00 91.62 219 THR A C 1
ATOM 1706 O O . THR A 1 219 ? -14.420 5.371 29.873 1.00 91.62 219 THR A O 1
ATOM 1709 N N . GLU A 1 220 ? -14.090 3.259 30.556 1.00 93.00 220 GLU A N 1
ATOM 1710 C CA . GLU A 1 220 ? -12.714 3.452 31.030 1.00 93.00 220 GLU A CA 1
ATOM 1711 C C . GLU A 1 220 ? -11.777 2.386 30.444 1.00 93.00 220 GLU A C 1
ATOM 1713 O O . GLU A 1 220 ? -12.219 1.264 30.205 1.00 93.00 220 GLU A O 1
ATOM 1718 N N . PRO A 1 221 ? -10.483 2.676 30.218 1.00 91.88 221 PRO A N 1
ATOM 1719 C CA . PRO A 1 221 ? -9.519 1.646 29.840 1.00 91.88 221 PRO A CA 1
ATOM 1720 C C . PRO A 1 221 ? -9.466 0.533 30.895 1.00 91.88 221 PRO A C 1
ATOM 1722 O O . PRO A 1 221 ? -9.291 0.813 32.082 1.00 91.88 221 PRO A O 1
ATOM 1725 N N . TYR A 1 222 ? -9.590 -0.731 30.483 1.00 91.19 222 TYR A N 1
ATOM 1726 C CA . TYR A 1 222 ? -9.369 -1.847 31.399 1.00 91.19 222 TYR A CA 1
ATOM 1727 C C . TYR A 1 222 ? -7.867 -2.049 31.595 1.00 91.19 222 TYR A C 1
ATOM 1729 O O . TYR A 1 222 ? -7.153 -2.461 30.681 1.00 91.19 222 TYR A O 1
ATOM 1737 N N . ILE A 1 223 ? -7.394 -1.774 32.807 1.00 89.75 223 ILE A N 1
ATOM 1738 C CA . ILE A 1 223 ? -6.047 -2.134 33.237 1.00 89.75 223 ILE A CA 1
ATOM 1739 C C . ILE A 1 223 ? -6.172 -3.503 33.910 1.00 89.75 223 ILE A C 1
ATOM 1741 O O . ILE A 1 223 ? -6.760 -3.574 34.994 1.00 89.75 223 ILE A O 1
ATOM 1745 N N . PRO A 1 224 ? -5.691 -4.599 33.290 1.00 84.69 224 PRO A N 1
ATOM 1746 C CA . PRO A 1 224 ? -5.723 -5.895 33.947 1.00 84.69 224 PRO A CA 1
ATOM 1747 C C . PRO A 1 224 ? -4.952 -5.788 35.268 1.00 84.69 224 PRO A C 1
ATOM 1749 O O . PRO A 1 224 ? -3.891 -5.156 35.282 1.00 84.69 224 PRO A O 1
ATOM 1752 N N . PRO A 1 225 ? -5.455 -6.376 36.371 1.00 85.19 225 PRO A N 1
ATOM 1753 C CA . PRO A 1 225 ? -4.698 -6.416 37.611 1.00 85.19 225 PRO A CA 1
ATOM 1754 C C . PRO A 1 225 ? -3.338 -7.028 37.292 1.00 85.19 225 PRO A C 1
ATOM 1756 O O . PRO A 1 225 ? -3.267 -8.143 36.766 1.00 85.19 225 PRO A O 1
ATOM 1759 N N . THR A 1 226 ? -2.269 -6.268 37.537 1.00 84.06 226 THR A N 1
ATOM 1760 C CA . THR A 1 226 ? -0.904 -6.755 37.380 1.00 84.06 226 THR A CA 1
ATOM 1761 C C . THR A 1 226 ? -0.812 -8.022 38.204 1.00 84.06 226 THR A C 1
ATOM 1763 O O . THR A 1 226 ? -1.014 -7.993 39.418 1.00 84.06 226 THR A O 1
ATOM 1766 N N . THR A 1 227 ? -0.602 -9.158 37.534 1.00 76.19 227 THR A N 1
ATOM 1767 C CA . THR A 1 227 ? -0.364 -10.419 38.229 1.00 76.19 227 THR A CA 1
ATOM 1768 C C . THR A 1 227 ? 0.772 -10.132 39.198 1.00 76.19 227 THR A C 1
ATOM 1770 O O . THR A 1 227 ? 1.783 -9.608 38.727 1.00 76.19 227 THR A O 1
ATOM 1773 N N . PRO A 1 228 ? 0.606 -10.348 40.517 1.00 77.62 228 PRO A N 1
ATOM 1774 C CA . PRO A 1 228 ? 1.674 -10.076 41.459 1.00 77.62 228 PRO A CA 1
ATOM 1775 C C . PRO A 1 228 ? 2.881 -10.860 40.968 1.00 77.62 228 PRO A C 1
ATOM 1777 O O . PRO A 1 228 ? 2.857 -12.093 40.940 1.00 77.62 228 PRO A O 1
ATOM 1780 N N . THR A 1 229 ? 3.883 -10.139 40.467 1.00 67.88 229 THR A N 1
ATOM 1781 C CA . THR A 1 229 ? 5.165 -10.719 40.116 1.00 67.88 229 THR A CA 1
ATOM 1782 C C . THR A 1 229 ? 5.615 -11.377 41.401 1.00 67.88 229 THR A C 1
ATOM 1784 O O . THR A 1 229 ? 5.718 -10.721 42.438 1.00 67.88 229 THR A O 1
ATOM 1787 N N . SER A 1 230 ? 5.747 -12.700 41.378 1.00 64.75 230 SER A N 1
ATOM 1788 C CA . SER A 1 230 ? 6.394 -13.407 42.466 1.00 64.75 230 SER A CA 1
ATOM 1789 C C . SER A 1 230 ? 7.851 -12.966 42.421 1.00 64.75 230 SER A C 1
ATOM 1791 O O . SER A 1 230 ? 8.691 -13.620 41.811 1.00 64.75 230 SER A O 1
ATOM 1793 N N . ASP A 1 231 ? 8.133 -11.821 43.036 1.00 54.19 231 ASP A N 1
ATOM 1794 C CA . ASP A 1 231 ? 9.471 -11.383 43.399 1.00 54.19 231 ASP A CA 1
ATOM 1795 C C . ASP A 1 231 ? 9.912 -12.271 44.569 1.00 54.19 231 ASP A C 1
ATOM 1797 O O . ASP A 1 231 ? 10.099 -11.840 45.703 1.00 54.19 231 ASP A O 1
ATOM 1801 N N . GLY A 1 232 ? 10.003 -13.573 44.294 1.00 54.75 232 GLY A N 1
ATOM 1802 C CA . GLY A 1 232 ? 10.637 -14.562 45.144 1.00 54.75 232 GLY A CA 1
ATOM 1803 C C . GLY A 1 232 ? 12.141 -14.436 44.982 1.00 54.75 232 GLY A C 1
ATOM 1804 O O . GLY A 1 232 ? 12.778 -15.324 44.428 1.00 54.75 232 GLY A O 1
ATOM 1805 N N . ASN A 1 233 ? 12.694 -13.316 45.442 1.00 57.22 233 ASN A N 1
ATOM 1806 C CA . ASN A 1 233 ? 14.115 -13.192 45.733 1.00 57.22 233 ASN A CA 1
ATOM 1807 C C . ASN A 1 233 ? 14.298 -13.272 47.255 1.00 57.22 233 ASN A C 1
ATOM 1809 O O . ASN A 1 233 ? 14.810 -12.350 47.882 1.00 57.22 233 ASN A O 1
ATOM 1813 N N . ASP A 1 234 ? 13.820 -14.372 47.845 1.00 51.78 234 ASP A N 1
ATOM 1814 C CA . ASP A 1 234 ? 14.239 -14.789 49.181 1.00 51.78 234 ASP A CA 1
ATOM 1815 C C . ASP A 1 234 ? 15.531 -15.593 49.022 1.00 51.78 234 ASP A C 1
ATOM 1817 O O . ASP A 1 234 ? 15.556 -16.816 48.867 1.00 51.78 234 ASP A O 1
ATOM 1821 N N . ASP A 1 235 ? 16.626 -14.843 49.010 1.00 59.19 235 ASP A N 1
ATOM 1822 C CA . ASP A 1 235 ? 17.984 -15.332 49.174 1.00 59.19 235 ASP A CA 1
ATOM 1823 C C . ASP A 1 235 ? 18.143 -15.855 50.611 1.00 59.19 235 ASP A C 1
ATOM 1825 O O . ASP A 1 235 ? 18.509 -15.135 51.539 1.00 59.19 235 ASP A O 1
ATOM 1829 N N . SER A 1 236 ? 17.796 -17.123 50.832 1.00 56.06 236 SER A N 1
ATOM 1830 C CA . SER A 1 236 ? 18.232 -17.849 52.023 1.00 56.06 236 SER A CA 1
ATOM 1831 C C . SER A 1 236 ? 18.471 -19.325 51.715 1.00 56.06 236 SER A C 1
ATOM 1833 O O . SER A 1 236 ? 17.594 -20.178 51.783 1.00 56.06 236 SER A O 1
ATOM 1835 N N . SER A 1 237 ? 19.731 -19.615 51.386 1.00 67.06 237 SER A N 1
ATOM 1836 C CA . SER A 1 237 ? 20.481 -20.800 51.818 1.00 67.06 237 SER A CA 1
ATOM 1837 C C . SER A 1 237 ? 19.693 -22.110 52.016 1.00 67.06 237 SER A C 1
ATOM 1839 O O . SER A 1 237 ? 19.067 -22.292 53.061 1.00 67.06 237 SER A O 1
ATOM 1841 N N . ARG A 1 238 ? 19.872 -23.093 51.118 1.00 48.56 238 ARG A N 1
ATOM 1842 C CA . ARG A 1 238 ? 20.091 -24.514 51.480 1.00 48.56 238 ARG A CA 1
ATOM 1843 C C . ARG A 1 238 ? 20.364 -25.395 50.256 1.00 48.56 238 ARG A C 1
ATOM 1845 O O . ARG A 1 238 ? 19.503 -25.666 49.433 1.00 48.56 238 ARG A O 1
ATOM 1852 N N . THR A 1 239 ? 21.617 -25.824 50.188 1.00 52.09 239 THR A N 1
ATOM 1853 C CA . THR A 1 239 ? 22.107 -27.188 49.948 1.00 52.09 239 THR A CA 1
ATOM 1854 C C . THR A 1 239 ? 21.108 -28.233 49.419 1.00 52.09 239 THR A C 1
ATOM 1856 O O . THR A 1 239 ? 20.195 -28.641 50.126 1.00 52.09 239 THR A O 1
ATOM 1859 N N . ALA A 1 240 ? 21.401 -28.708 48.203 1.00 53.19 240 ALA A N 1
ATOM 1860 C CA . ALA A 1 240 ? 21.201 -30.048 47.633 1.00 53.19 240 ALA A CA 1
ATOM 1861 C C . ALA A 1 240 ? 20.036 -30.929 48.137 1.00 53.19 240 ALA A C 1
ATOM 1863 O O . ALA A 1 240 ? 20.097 -31.478 49.231 1.00 53.19 240 ALA A O 1
ATOM 1864 N N . SER A 1 241 ? 19.095 -31.248 47.241 1.00 45.41 241 SER A N 1
ATOM 1865 C CA . SER A 1 241 ? 18.719 -32.642 46.947 1.00 45.41 241 SER A CA 1
ATOM 1866 C C . SER A 1 241 ? 17.802 -32.706 45.723 1.00 45.41 241 SER A C 1
ATOM 1868 O O . SER A 1 241 ? 16.813 -31.986 45.612 1.00 45.41 241 SER A O 1
ATOM 1870 N N . SER A 1 242 ? 18.162 -33.584 44.799 1.00 57.97 242 SER A N 1
ATOM 1871 C CA . SER A 1 242 ? 17.431 -33.966 43.598 1.00 57.97 242 SER A CA 1
ATOM 1872 C C . SER A 1 242 ? 16.032 -34.514 43.899 1.00 57.97 242 SER A C 1
ATOM 1874 O O . SER A 1 242 ? 15.903 -35.542 44.560 1.00 57.97 242 SER A O 1
ATOM 1876 N N . SER A 1 243 ? 14.996 -33.914 43.315 1.00 50.16 243 SER A N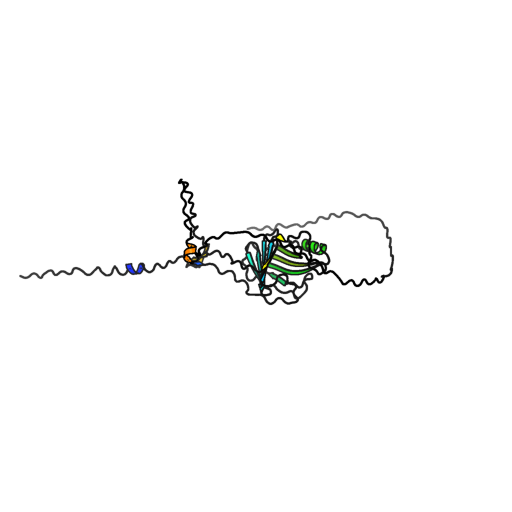 1
ATOM 1877 C CA . SER A 1 243 ? 13.837 -34.661 42.810 1.00 50.16 243 SER A CA 1
ATOM 1878 C C . SER A 1 243 ? 13.115 -33.829 41.750 1.00 50.16 243 SER A C 1
ATOM 1880 O O . SER A 1 243 ? 12.710 -32.694 41.986 1.00 50.16 243 SER A O 1
ATOM 1882 N N . GLN A 1 244 ? 13.024 -34.388 40.543 1.00 54.69 244 GLN A N 1
ATOM 1883 C CA . GLN A 1 244 ? 12.192 -33.878 39.460 1.00 54.69 244 GLN A CA 1
ATOM 1884 C C . GLN A 1 244 ? 10.731 -33.906 39.917 1.00 54.69 244 GLN A C 1
ATOM 1886 O O . GLN A 1 244 ? 10.139 -34.975 40.028 1.00 54.69 244 GLN A O 1
ATOM 1891 N N . ALA A 1 245 ? 10.150 -32.735 40.160 1.00 47.00 245 ALA A N 1
ATOM 1892 C CA . ALA A 1 245 ? 8.709 -32.564 40.227 1.00 47.00 245 ALA A CA 1
ATOM 1893 C C . ALA A 1 245 ? 8.291 -31.670 39.058 1.00 47.00 245 ALA A C 1
ATOM 1895 O O . ALA A 1 245 ? 8.670 -30.505 38.948 1.00 47.00 245 ALA A O 1
ATOM 1896 N N . SER A 1 246 ? 7.550 -32.281 38.146 1.00 59.22 246 SER A N 1
ATOM 1897 C CA . SER A 1 246 ? 6.896 -31.706 36.980 1.00 59.22 246 SER A CA 1
ATOM 1898 C C . SER A 1 246 ? 6.057 -30.474 37.340 1.00 59.22 246 SER A C 1
ATOM 1900 O O . SER A 1 246 ? 4.944 -30.594 37.852 1.00 59.22 246 SER A O 1
ATOM 1902 N N . ASN A 1 247 ? 6.576 -29.285 37.022 1.00 51.22 247 ASN A N 1
ATOM 1903 C CA . ASN A 1 247 ? 5.838 -28.023 37.059 1.00 51.22 247 ASN A CA 1
ATOM 1904 C C . ASN A 1 247 ? 4.774 -27.996 35.947 1.00 51.22 247 ASN A C 1
ATOM 1906 O O . ASN A 1 247 ? 4.988 -27.453 34.861 1.00 51.22 247 ASN A O 1
ATOM 1910 N N . CYS A 1 248 ? 3.605 -28.578 36.217 1.00 52.94 248 CYS A N 1
ATOM 1911 C CA . CYS A 1 248 ? 2.410 -28.361 35.408 1.00 52.94 248 CYS A CA 1
ATOM 1912 C C . CYS A 1 248 ? 1.745 -27.050 35.839 1.00 52.94 248 CYS A C 1
ATOM 1914 O O . CYS A 1 248 ? 1.158 -26.938 36.912 1.00 52.94 248 CYS A O 1
ATOM 1916 N N . ASN A 1 249 ? 1.872 -26.039 34.982 1.00 66.75 249 ASN A N 1
ATOM 1917 C CA . ASN A 1 249 ? 1.257 -24.726 35.145 1.00 66.75 249 ASN A CA 1
ATOM 1918 C C . ASN A 1 249 ? -0.279 -24.868 35.221 1.00 66.75 249 ASN A C 1
ATOM 1920 O O . ASN A 1 249 ? -0.865 -25.577 34.402 1.00 66.75 249 ASN A O 1
ATOM 1924 N N . TRP A 1 250 ? -0.942 -24.195 36.168 1.00 70.19 250 TRP A N 1
ATOM 1925 C CA . TRP A 1 250 ? -2.372 -24.393 36.480 1.00 70.19 250 TRP A CA 1
ATOM 1926 C C . TRP A 1 250 ? -3.315 -24.199 35.277 1.00 70.19 250 TRP A C 1
ATOM 1928 O O . TRP A 1 250 ? -4.352 -24.853 35.191 1.00 70.19 250 TRP A O 1
ATOM 1938 N N . PHE A 1 251 ? -2.922 -23.373 34.302 1.00 60.25 251 PHE A N 1
ATOM 1939 C CA . PHE A 1 251 ? -3.660 -23.168 33.053 1.00 60.25 251 PHE A CA 1
ATOM 1940 C C . PHE A 1 251 ? -3.735 -24.438 32.180 1.00 60.25 251 PHE A C 1
ATOM 1942 O O . PHE A 1 251 ? -4.714 -24.638 31.468 1.00 60.25 251 PHE A O 1
ATOM 1949 N N . LYS A 1 252 ? -2.744 -25.341 32.263 1.00 56.41 252 LYS A N 1
ATOM 1950 C CA . LYS A 1 252 ? -2.753 -26.621 31.529 1.00 56.41 252 LYS A CA 1
ATOM 1951 C C . LYS A 1 252 ? -3.680 -27.669 32.157 1.00 56.41 252 LYS A C 1
ATOM 1953 O O . LYS A 1 252 ? -4.227 -28.487 31.425 1.00 56.41 252 LYS A O 1
ATOM 1958 N N . ASN A 1 253 ? -3.945 -27.592 33.466 1.00 58.03 253 ASN A N 1
ATOM 1959 C CA . ASN A 1 253 ? -4.904 -28.481 34.138 1.00 58.03 253 ASN A CA 1
ATOM 1960 C C . ASN A 1 253 ? -6.362 -28.200 33.746 1.00 58.03 253 ASN A C 1
ATOM 1962 O O . ASN A 1 253 ? -7.200 -29.087 33.866 1.00 58.03 253 ASN A O 1
ATOM 1966 N N . LEU A 1 254 ? -6.672 -26.998 33.249 1.00 68.38 254 LEU A N 1
ATOM 1967 C CA . LEU A 1 254 ? -8.030 -26.656 32.819 1.00 68.38 254 LEU A CA 1
ATOM 1968 C C . LEU A 1 254 ? -8.374 -27.212 31.422 1.00 68.38 254 LEU A C 1
ATOM 1970 O O . LEU A 1 254 ? -9.549 -27.329 31.091 1.00 68.38 254 LEU A O 1
ATOM 1974 N N . PHE A 1 255 ? -7.368 -27.590 30.621 1.00 71.00 255 PHE A N 1
ATOM 1975 C CA . PHE A 1 255 ? -7.545 -28.011 29.222 1.00 71.00 255 PHE A CA 1
ATOM 1976 C C . PHE A 1 255 ? -6.950 -29.392 28.881 1.00 71.00 255 PHE A C 1
ATOM 1978 O O . PHE A 1 255 ? -6.768 -29.708 27.711 1.00 71.00 255 PHE A O 1
ATOM 1985 N N . GLY A 1 256 ? -6.682 -30.236 29.882 1.00 51.72 256 GLY A N 1
ATOM 1986 C CA . GLY A 1 256 ? -6.602 -31.696 29.712 1.00 51.72 256 GLY A CA 1
ATOM 1987 C C . GLY A 1 256 ? -5.441 -32.280 28.895 1.00 51.72 256 GLY A C 1
ATOM 1988 O O . GLY A 1 256 ? -5.465 -33.475 28.628 1.00 51.72 256 GLY A O 1
ATOM 1989 N N . ASN A 1 257 ? -4.416 -31.507 28.529 1.00 50.41 257 ASN A N 1
ATOM 1990 C CA . ASN A 1 257 ? -3.315 -32.004 27.694 1.00 50.41 257 ASN A CA 1
ATOM 1991 C C . ASN A 1 257 ? -1.997 -32.103 28.475 1.00 50.41 257 ASN A C 1
ATOM 1993 O O . ASN A 1 257 ? -1.140 -31.220 28.386 1.00 50.41 257 ASN A O 1
ATOM 1997 N N . CYS A 1 258 ? -1.826 -33.211 29.197 1.00 50.19 258 CYS A N 1
ATOM 1998 C CA . CYS A 1 258 ? -0.512 -33.744 29.554 1.00 50.19 258 CYS A CA 1
ATOM 1999 C C . CYS A 1 258 ? -0.368 -35.092 28.841 1.00 50.19 258 CYS A C 1
ATOM 2001 O O . CYS A 1 258 ? -0.908 -36.092 29.301 1.00 50.19 258 CYS A O 1
ATOM 2003 N N . ALA A 1 259 ? 0.289 -35.092 27.681 1.00 50.94 259 ALA A N 1
ATOM 2004 C CA . ALA A 1 259 ? 0.802 -36.313 27.075 1.00 50.94 259 ALA A CA 1
ATOM 2005 C C . ALA A 1 259 ? 2.223 -36.535 27.609 1.00 50.94 259 ALA A C 1
ATOM 2007 O O . ALA A 1 259 ? 3.016 -35.593 27.671 1.00 50.94 259 ALA A O 1
ATOM 2008 N N . ASP A 1 260 ? 2.493 -37.758 28.048 1.00 52.00 260 ASP A N 1
ATOM 2009 C CA . ASP A 1 260 ? 3.772 -38.196 28.594 1.00 52.00 260 ASP A CA 1
ATOM 2010 C C . ASP A 1 260 ? 4.839 -38.250 27.489 1.00 52.00 260 ASP A C 1
ATOM 2012 O O . ASP A 1 260 ? 4.867 -39.187 26.692 1.00 52.00 260 ASP A O 1
ATOM 2016 N N . ASP A 1 261 ? 5.745 -37.272 27.448 1.00 46.38 261 ASP A N 1
ATOM 2017 C CA . ASP A 1 261 ? 6.944 -37.356 26.608 1.00 46.38 261 ASP A CA 1
ATOM 2018 C C . ASP A 1 261 ? 8.030 -38.150 27.345 1.00 46.38 261 ASP A C 1
ATOM 2020 O O . ASP A 1 261 ? 8.867 -37.614 28.078 1.00 46.38 261 ASP A O 1
ATOM 2024 N N . ALA A 1 262 ? 7.999 -39.468 27.143 1.00 47.78 262 ALA A N 1
ATOM 2025 C CA . ALA A 1 262 ? 9.120 -40.350 27.419 1.00 47.78 262 ALA A CA 1
ATOM 2026 C C . ALA A 1 262 ? 10.181 -40.201 26.314 1.00 47.78 262 ALA A C 1
ATOM 2028 O O . ALA A 1 262 ? 9.945 -40.441 25.132 1.00 47.78 262 ALA A O 1
ATOM 2029 N N . SER A 1 263 ? 11.373 -39.811 26.746 1.00 49.12 263 SER A N 1
ATOM 2030 C CA . SER A 1 263 ? 12.620 -39.728 25.994 1.00 49.12 263 SER A CA 1
ATOM 2031 C C . SER A 1 263 ? 13.030 -41.044 25.320 1.00 49.12 263 SER A C 1
ATOM 2033 O O . SER A 1 263 ? 13.135 -42.068 25.994 1.00 49.12 263 SER A O 1
ATOM 2035 N N . ALA A 1 264 ? 13.423 -40.972 24.046 1.00 42.31 264 ALA A N 1
ATOM 2036 C CA . ALA A 1 264 ? 14.366 -41.904 23.431 1.00 42.31 264 ALA A CA 1
ATOM 2037 C C . ALA A 1 264 ? 15.299 -41.138 22.478 1.00 42.31 264 ALA A C 1
ATOM 2039 O O . ALA A 1 264 ? 14.927 -40.740 21.377 1.00 42.31 264 ALA A O 1
ATOM 2040 N N . THR A 1 265 ? 16.516 -40.898 22.954 1.00 48.03 265 THR A N 1
ATOM 2041 C CA . THR A 1 265 ? 17.721 -40.708 22.144 1.00 48.03 265 THR A CA 1
ATOM 2042 C C . THR A 1 265 ? 18.073 -42.021 21.449 1.00 48.03 265 THR A C 1
ATOM 2044 O O . THR A 1 265 ? 18.032 -43.049 22.116 1.00 48.03 265 THR A O 1
ATOM 2047 N N . ASP A 1 266 ? 18.448 -41.989 20.166 1.00 39.88 266 ASP A N 1
ATOM 2048 C CA . ASP A 1 266 ? 19.714 -42.569 19.689 1.00 39.88 266 ASP A CA 1
ATOM 2049 C C . ASP A 1 266 ? 19.945 -42.398 18.174 1.00 39.88 266 ASP A C 1
ATOM 2051 O O . ASP A 1 266 ? 19.033 -42.492 17.360 1.00 39.88 266 ASP A O 1
ATOM 2055 N N . ALA A 1 267 ? 21.234 -42.206 17.872 1.00 39.00 267 ALA A N 1
ATOM 2056 C CA . ALA A 1 267 ? 21.993 -42.627 16.691 1.00 39.00 267 ALA A CA 1
ATOM 2057 C C . ALA A 1 267 ? 21.730 -42.007 15.298 1.00 39.00 267 ALA A C 1
ATOM 2059 O O . ALA A 1 267 ? 20.773 -42.305 14.595 1.00 39.00 267 ALA A O 1
ATOM 2060 N N . ALA A 1 268 ? 22.718 -41.197 14.894 1.00 41.50 268 ALA A N 1
ATOM 2061 C CA . ALA A 1 268 ? 23.496 -41.290 13.653 1.00 41.50 268 ALA A CA 1
ATOM 2062 C C . ALA A 1 268 ? 22.934 -42.127 12.486 1.00 41.50 268 ALA A C 1
ATOM 2064 O O . ALA A 1 268 ? 22.830 -43.341 12.604 1.00 41.50 268 ALA A O 1
ATOM 2065 N N . ASP A 1 269 ? 22.824 -41.512 11.302 1.00 40.34 269 ASP A N 1
ATOM 2066 C CA . ASP A 1 269 ? 23.618 -42.001 10.172 1.00 40.34 269 ASP A CA 1
ATOM 2067 C C . ASP A 1 269 ? 23.843 -40.937 9.091 1.00 40.34 269 ASP A C 1
ATOM 2069 O O . ASP A 1 269 ? 22.967 -40.148 8.729 1.00 40.34 269 ASP A O 1
ATOM 2073 N N . SER A 1 270 ? 25.073 -40.922 8.601 1.00 45.84 270 SER A N 1
ATOM 2074 C CA . SER A 1 270 ? 25.579 -40.108 7.507 1.00 45.84 270 SER A CA 1
ATOM 2075 C C . SER A 1 270 ? 25.366 -40.839 6.184 1.00 45.84 270 SER A C 1
ATOM 2077 O O . SER A 1 270 ? 25.934 -41.911 6.000 1.00 45.84 270 SER A O 1
ATOM 2079 N N . VAL A 1 271 ? 24.646 -40.244 5.228 1.00 47.91 271 VAL A N 1
ATOM 2080 C CA . VAL A 1 271 ? 24.705 -40.683 3.824 1.00 47.91 271 VAL A CA 1
ATOM 2081 C C . VAL A 1 271 ? 24.860 -39.478 2.903 1.00 47.91 271 VAL A C 1
ATOM 2083 O O . VAL A 1 271 ? 23.935 -38.716 2.630 1.00 47.91 271 VAL A O 1
ATOM 2086 N N . THR A 1 272 ? 26.091 -39.339 2.432 1.00 44.94 272 THR A N 1
ATOM 2087 C CA . THR A 1 272 ? 26.513 -38.668 1.208 1.00 44.94 272 THR A CA 1
ATOM 2088 C C . THR A 1 272 ? 25.817 -39.286 -0.006 1.00 44.94 272 THR A C 1
ATOM 2090 O O . THR A 1 272 ? 25.902 -40.491 -0.224 1.00 44.94 272 THR A O 1
ATOM 2093 N N . ALA A 1 273 ? 25.223 -38.451 -0.856 1.00 39.66 273 ALA A N 1
ATOM 2094 C CA . ALA A 1 273 ? 24.955 -38.792 -2.250 1.00 39.66 273 ALA A CA 1
ATOM 2095 C C . ALA A 1 273 ? 25.218 -37.564 -3.132 1.00 39.66 273 ALA A C 1
ATOM 2097 O O . ALA A 1 273 ? 24.343 -36.739 -3.381 1.00 39.66 273 ALA A O 1
ATOM 2098 N N . GLN A 1 274 ? 26.475 -37.453 -3.570 1.00 39.28 274 GLN A N 1
ATOM 2099 C CA . GLN A 1 274 ? 26.813 -36.902 -4.881 1.00 39.28 274 GLN A CA 1
ATOM 2100 C C . GLN A 1 274 ? 26.169 -37.785 -5.956 1.00 39.28 274 GLN A C 1
ATOM 2102 O O . GLN A 1 274 ? 26.216 -39.011 -5.858 1.00 39.28 274 GLN A O 1
ATOM 2107 N N . GLY A 1 275 ? 25.604 -37.160 -6.982 1.00 36.12 275 GLY A N 1
ATOM 2108 C CA . GLY A 1 275 ? 25.071 -37.840 -8.154 1.00 36.12 275 GLY A CA 1
ATOM 2109 C C . GLY A 1 275 ? 24.815 -36.838 -9.268 1.00 36.12 275 GLY A C 1
ATOM 2110 O O . GLY A 1 275 ? 23.802 -36.147 -9.267 1.00 36.12 275 GLY A O 1
ATOM 2111 N N . ASP A 1 276 ? 25.790 -36.756 -10.165 1.00 39.78 276 ASP A N 1
ATOM 2112 C CA . ASP A 1 276 ? 25.868 -35.909 -11.349 1.00 39.78 276 ASP A CA 1
ATOM 2113 C C . ASP A 1 276 ? 24.788 -36.201 -12.408 1.00 39.78 276 ASP A C 1
ATOM 2115 O O . ASP A 1 276 ? 24.304 -37.325 -12.542 1.00 39.78 276 ASP A O 1
ATOM 2119 N N . SER A 1 277 ? 24.455 -35.172 -13.195 1.00 45.97 277 SER A N 1
ATOM 2120 C CA . SER A 1 277 ? 24.073 -35.180 -14.630 1.00 45.97 277 SER A CA 1
ATOM 2121 C C . SER A 1 277 ? 23.478 -33.797 -14.928 1.00 45.97 277 SER A C 1
ATOM 2123 O O . SER A 1 277 ? 22.411 -33.447 -14.442 1.00 45.97 277 SER A O 1
ATOM 2125 N N . GLU A 1 278 ? 24.145 -32.826 -15.546 1.00 38.19 278 GLU A N 1
ATOM 2126 C CA . GLU A 1 278 ? 24.910 -32.781 -16.797 1.00 38.19 278 GLU A CA 1
ATOM 2127 C C . GLU A 1 278 ? 24.214 -33.414 -18.017 1.00 38.19 278 GLU A C 1
ATOM 2129 O O . GLU A 1 278 ? 23.891 -34.596 -18.039 1.00 38.19 278 GLU A O 1
ATOM 2134 N N . ALA A 1 279 ? 24.078 -32.564 -19.045 1.00 36.97 279 ALA A N 1
ATOM 2135 C CA . ALA A 1 279 ? 23.728 -32.810 -20.445 1.00 36.97 279 ALA A CA 1
ATOM 2136 C C . ALA A 1 279 ? 22.237 -32.878 -20.846 1.00 36.97 279 ALA A C 1
ATOM 2138 O O . ALA A 1 279 ? 21.623 -33.935 -20.894 1.00 36.97 279 ALA A O 1
ATOM 2139 N N . ALA A 1 280 ? 21.726 -31.751 -21.358 1.00 39.78 280 ALA A N 1
ATOM 2140 C CA . ALA A 1 280 ? 21.377 -31.658 -22.782 1.00 39.78 280 ALA A CA 1
ATOM 2141 C C . ALA A 1 280 ? 21.304 -30.187 -23.222 1.00 39.78 280 ALA A C 1
ATOM 2143 O O . ALA A 1 280 ? 20.446 -29.410 -22.811 1.00 39.78 280 ALA A O 1
ATOM 2144 N N . SER A 1 281 ? 22.268 -29.824 -24.060 1.00 41.72 281 SER A N 1
ATOM 2145 C CA . SER A 1 281 ? 22.350 -28.586 -24.824 1.00 41.72 281 SER A CA 1
ATOM 2146 C C . SER A 1 281 ? 21.736 -28.786 -26.218 1.00 41.72 281 SER A C 1
ATOM 2148 O O . SER A 1 281 ? 21.576 -29.923 -26.655 1.00 41.72 281 SER A O 1
ATOM 2150 N N . GLN A 1 282 ? 21.540 -27.663 -26.930 1.00 41.62 282 GLN A N 1
ATOM 2151 C CA . GLN A 1 282 ? 21.283 -27.528 -28.382 1.00 41.62 282 GLN A CA 1
ATOM 2152 C C . GLN A 1 282 ? 19.799 -27.666 -28.784 1.00 41.62 282 GLN A C 1
ATOM 2154 O O . GLN A 1 282 ? 19.102 -28.544 -28.308 1.00 41.62 282 GLN A O 1
ATOM 2159 N N . ALA A 1 283 ? 19.204 -26.851 -29.657 1.00 36.91 283 ALA A N 1
ATOM 2160 C CA . ALA A 1 283 ? 19.669 -25.791 -30.548 1.00 36.91 283 ALA A CA 1
ATOM 2161 C C . ALA A 1 283 ? 18.451 -24.958 -31.001 1.00 36.91 283 ALA A C 1
ATOM 2163 O O . ALA A 1 283 ? 17.359 -25.506 -31.108 1.00 36.91 283 ALA A O 1
ATOM 2164 N N . ALA A 1 284 ? 18.656 -23.686 -31.360 1.00 41.97 284 ALA A N 1
ATOM 2165 C CA . ALA A 1 284 ? 18.069 -23.090 -32.569 1.00 41.97 284 ALA A CA 1
ATOM 2166 C C . ALA A 1 284 ? 18.640 -21.684 -32.806 1.00 41.97 284 ALA A C 1
ATOM 2168 O O . ALA A 1 284 ? 18.128 -20.666 -32.347 1.00 41.97 284 ALA A O 1
ATOM 2169 N N . THR A 1 285 ? 19.729 -21.672 -33.562 1.00 38.25 285 THR A N 1
ATOM 2170 C CA . THR A 1 285 ? 20.288 -20.532 -34.282 1.00 38.25 285 THR A CA 1
ATOM 2171 C C . THR A 1 285 ? 19.477 -20.318 -35.565 1.00 38.25 285 THR A C 1
ATOM 2173 O O . THR A 1 285 ? 19.446 -21.224 -36.389 1.00 38.25 285 THR A O 1
ATOM 2176 N N . ALA A 1 286 ? 18.846 -19.154 -35.750 1.00 39.06 286 ALA A N 1
ATOM 2177 C CA . ALA A 1 286 ? 18.434 -18.545 -37.033 1.00 39.06 286 ALA A CA 1
ATOM 2178 C C . ALA A 1 286 ? 17.607 -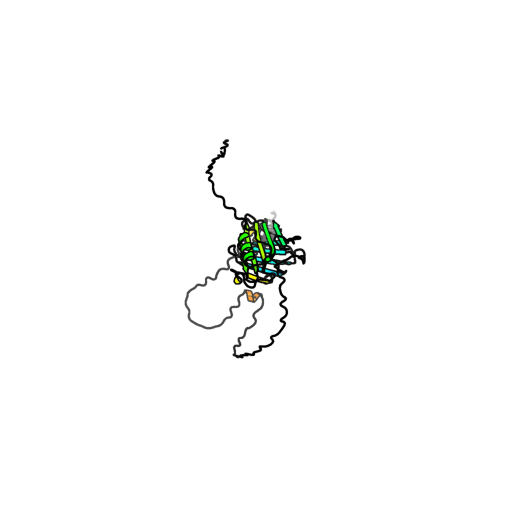17.281 -36.701 1.00 39.06 286 ALA A C 1
ATOM 2180 O O . ALA A 1 286 ? 16.756 -17.336 -35.830 1.00 39.06 286 ALA A O 1
ATOM 2181 N N . ALA A 1 287 ? 17.750 -16.103 -37.297 1.00 38.84 287 ALA A N 1
ATOM 2182 C CA . ALA A 1 287 ? 18.472 -15.689 -38.479 1.00 38.84 287 ALA A CA 1
ATOM 2183 C C . ALA A 1 287 ? 18.829 -14.200 -38.332 1.00 38.84 287 ALA A C 1
ATOM 2185 O O . ALA A 1 287 ? 17.985 -13.370 -37.996 1.00 38.84 287 ALA A O 1
ATOM 2186 N N . ALA A 1 288 ? 20.082 -13.869 -38.632 1.00 39.47 288 ALA A N 1
ATOM 2187 C CA . ALA A 1 288 ? 20.467 -12.522 -39.010 1.00 39.47 288 ALA A CA 1
ATOM 2188 C C . ALA A 1 288 ? 19.947 -12.256 -40.431 1.00 39.47 288 ALA A C 1
ATOM 2190 O O . ALA A 1 288 ? 20.238 -13.025 -41.348 1.00 39.47 288 ALA A O 1
ATOM 2191 N N . ALA A 1 289 ? 19.210 -11.162 -40.614 1.00 44.41 289 ALA A N 1
ATOM 2192 C CA . ALA A 1 289 ? 18.913 -10.593 -41.922 1.00 44.41 289 ALA A CA 1
ATOM 2193 C C . ALA A 1 289 ? 19.519 -9.177 -42.014 1.00 44.41 289 ALA A C 1
ATOM 2195 O O . ALA A 1 289 ? 19.515 -8.444 -41.022 1.00 44.41 289 ALA A O 1
ATOM 2196 N N . PRO A 1 290 ? 20.077 -8.799 -43.177 1.00 53.75 290 PRO A N 1
ATOM 2197 C CA . PRO A 1 290 ? 20.869 -7.588 -43.349 1.00 53.75 290 PRO A CA 1
ATOM 2198 C C . PRO A 1 290 ? 20.023 -6.325 -43.573 1.00 53.75 290 PRO A C 1
ATOM 2200 O O . PRO A 1 290 ? 18.908 -6.366 -44.086 1.00 53.75 290 PRO A O 1
ATOM 2203 N N . HIS A 1 291 ? 20.636 -5.189 -43.229 1.00 40.44 291 HIS A N 1
ATOM 2204 C CA . HIS A 1 291 ? 20.247 -3.807 -43.525 1.00 40.44 291 HIS A CA 1
ATOM 2205 C C . HIS A 1 291 ? 19.485 -3.573 -44.842 1.00 40.44 291 HIS A C 1
ATOM 2207 O O . HIS A 1 291 ? 19.884 -4.078 -45.893 1.00 40.44 291 HIS A O 1
ATOM 2213 N N . PRO A 1 292 ? 18.642 -2.527 -44.848 1.00 55.84 292 PRO A N 1
ATOM 2214 C CA . PRO A 1 292 ? 18.712 -1.530 -45.906 1.00 55.84 292 PRO A CA 1
ATOM 2215 C C . PRO A 1 292 ? 19.300 -0.208 -45.400 1.00 55.84 292 PRO A C 1
ATOM 2217 O O . PRO A 1 292 ? 18.855 0.413 -44.438 1.00 55.84 292 PRO A O 1
ATOM 2220 N N . ARG A 1 293 ? 20.340 0.212 -46.120 1.00 42.41 293 ARG A N 1
ATOM 2221 C CA . ARG A 1 293 ? 20.981 1.525 -46.083 1.00 42.41 293 ARG A CA 1
ATOM 2222 C C . ARG A 1 293 ? 19.937 2.631 -46.266 1.00 42.41 293 ARG A C 1
ATOM 2224 O O . ARG A 1 293 ? 19.360 2.737 -47.347 1.00 42.41 293 ARG A O 1
ATOM 2231 N N . CYS A 1 294 ? 19.778 3.512 -45.279 1.00 41.50 294 CYS A N 1
ATOM 2232 C CA . CYS A 1 294 ? 19.164 4.813 -45.524 1.00 41.50 294 CYS A CA 1
ATOM 2233 C C . CYS A 1 294 ? 20.233 5.796 -46.005 1.00 41.50 294 CYS A C 1
ATOM 2235 O O . CYS A 1 294 ? 21.282 5.987 -45.389 1.00 41.50 294 CYS A O 1
ATOM 2237 N N . ARG A 1 295 ? 19.960 6.338 -47.189 1.00 49.31 295 ARG A N 1
ATOM 2238 C CA . ARG A 1 295 ? 20.809 7.222 -47.974 1.00 49.31 295 ARG A CA 1
ATOM 2239 C C . ARG A 1 295 ? 21.045 8.559 -47.276 1.00 49.31 295 ARG A C 1
ATOM 2241 O O . ARG A 1 295 ? 20.148 9.147 -46.686 1.00 49.31 295 ARG A O 1
ATOM 2248 N N . GLN A 1 296 ? 22.263 9.046 -47.489 1.00 47.03 296 GLN A N 1
ATOM 2249 C CA . GLN A 1 296 ? 22.644 10.450 -47.622 1.00 47.03 296 GLN A CA 1
ATOM 2250 C C . GLN A 1 296 ? 21.486 11.392 -47.991 1.00 47.03 296 GLN A C 1
ATOM 2252 O O . GLN A 1 296 ? 20.919 11.269 -49.072 1.00 47.03 296 GLN A O 1
ATOM 2257 N N . CYS A 1 297 ? 21.244 12.380 -47.134 1.00 43.59 297 CYS A N 1
ATOM 2258 C CA . CYS A 1 297 ? 20.833 13.762 -47.415 1.00 43.59 297 CYS A CA 1
ATOM 2259 C C . CYS A 1 297 ? 21.039 14.499 -46.083 1.00 43.59 297 CYS A C 1
ATOM 2261 O O . CYS A 1 297 ? 20.540 14.051 -45.065 1.00 43.59 297 CYS A O 1
ATOM 2263 N N . GLY A 1 298 ? 21.756 15.596 -45.921 1.00 44.12 298 GLY A N 1
ATOM 2264 C CA . GLY A 1 298 ? 22.529 16.456 -46.788 1.00 44.12 298 GLY A CA 1
ATOM 2265 C C . GLY A 1 298 ? 23.038 17.553 -45.852 1.00 44.12 298 GLY A C 1
ATOM 2266 O O . GLY A 1 298 ? 22.292 18.066 -45.016 1.00 44.12 298 GLY A O 1
ATOM 2267 N N . CYS A 1 299 ? 24.324 17.868 -45.940 1.00 42.16 299 CYS A N 1
ATOM 2268 C CA . CYS A 1 299 ? 24.936 18.964 -45.209 1.00 42.16 299 CYS A CA 1
ATOM 2269 C C . CYS A 1 299 ? 24.171 20.272 -45.454 1.00 42.16 299 CYS A C 1
ATOM 2271 O O . CYS A 1 299 ? 24.003 20.691 -46.599 1.00 42.16 299 CYS A O 1
ATOM 2273 N N . LYS A 1 300 ? 23.813 20.986 -44.386 1.00 48.97 300 LYS A N 1
ATOM 2274 C CA . LYS A 1 300 ? 23.657 22.441 -44.456 1.00 48.97 300 LYS A CA 1
ATOM 2275 C C . LYS A 1 300 ? 24.267 23.081 -43.218 1.00 48.97 300 LYS A C 1
ATOM 2277 O O . LYS A 1 300 ? 23.586 23.467 -42.277 1.00 48.97 300 LYS A O 1
ATOM 2282 N N . GLN A 1 301 ? 25.592 23.197 -43.259 1.00 45.28 301 GLN A N 1
ATOM 2283 C CA . GLN A 1 301 ? 26.308 24.196 -42.482 1.00 45.28 301 GLN A CA 1
ATOM 2284 C C . GLN A 1 301 ? 25.760 25.578 -42.864 1.00 45.28 301 GLN A C 1
ATOM 2286 O O . GLN A 1 301 ? 25.862 26.003 -44.015 1.00 45.28 301 GLN A O 1
ATOM 2291 N N . ARG A 1 302 ? 25.187 26.297 -41.899 1.00 48.16 302 ARG A N 1
ATOM 2292 C CA . ARG A 1 302 ? 25.099 27.756 -41.956 1.00 48.16 302 ARG A CA 1
ATOM 2293 C C . ARG A 1 302 ? 25.928 28.315 -40.816 1.00 48.16 302 ARG A C 1
ATOM 2295 O O . ARG A 1 302 ? 25.508 28.323 -39.665 1.00 48.16 302 ARG A O 1
ATOM 2302 N N . GLY A 1 303 ? 27.123 28.768 -41.179 1.00 46.34 303 GLY A N 1
ATOM 2303 C CA . GLY A 1 303 ? 27.888 29.704 -40.379 1.00 46.34 303 GLY A CA 1
ATOM 2304 C C . GLY A 1 303 ? 27.143 31.034 -40.264 1.00 46.34 303 GLY A C 1
ATOM 2305 O O . GLY A 1 303 ? 26.537 31.513 -41.223 1.00 46.34 303 GLY A O 1
ATOM 2306 N N . GLY A 1 304 ? 27.208 31.622 -39.075 1.00 45.62 304 GLY A N 1
ATOM 2307 C CA . GLY A 1 304 ? 26.640 32.926 -38.763 1.00 45.62 304 GLY A CA 1
ATOM 2308 C C . GLY A 1 304 ? 27.360 33.542 -37.571 1.00 45.62 304 GLY A C 1
ATOM 2309 O O . GLY A 1 304 ? 26.850 33.543 -36.459 1.00 45.62 304 GLY A O 1
ATOM 2310 N N . ARG A 1 305 ? 28.573 34.050 -37.810 1.00 54.03 305 ARG A N 1
ATOM 2311 C CA . ARG A 1 305 ? 29.261 35.024 -36.946 1.00 54.03 305 ARG A CA 1
ATOM 2312 C C . ARG A 1 305 ? 28.454 36.329 -36.919 1.00 54.03 305 ARG A C 1
ATOM 2314 O O . ARG A 1 305 ? 28.149 36.837 -37.994 1.00 54.03 305 ARG A O 1
ATOM 2321 N N . ARG A 1 306 ? 28.225 36.903 -35.732 1.00 52.50 306 ARG A N 1
ATOM 2322 C CA . ARG A 1 306 ? 28.169 38.358 -35.419 1.00 52.50 306 ARG A CA 1
ATOM 2323 C C . ARG A 1 306 ? 27.931 38.509 -33.908 1.00 52.50 306 ARG A C 1
ATOM 2325 O O . ARG A 1 306 ? 26.904 38.088 -33.404 1.00 52.50 306 ARG A O 1
ATOM 2332 N N . THR A 1 307 ? 28.966 38.770 -33.111 1.00 48.06 307 THR A N 1
ATOM 2333 C CA . THR A 1 307 ? 29.417 40.101 -32.647 1.00 48.06 307 THR A CA 1
ATOM 2334 C C . THR A 1 307 ? 28.340 40.950 -31.964 1.00 48.06 307 THR A C 1
ATOM 2336 O O . THR A 1 307 ? 27.518 41.552 -32.643 1.00 48.06 307 THR A O 1
ATOM 2339 N N . GLY A 1 308 ? 28.490 41.093 -30.641 1.00 43.06 308 GLY A N 1
ATOM 2340 C CA . GLY A 1 308 ? 28.344 42.359 -29.915 1.00 43.06 308 GLY A CA 1
ATOM 2341 C C . GLY A 1 308 ? 26.931 42.825 -29.557 1.00 43.06 308 GLY A C 1
ATOM 2342 O O . GLY A 1 308 ? 26.129 43.120 -30.428 1.00 43.06 308 GLY A O 1
ATOM 2343 N N . SER A 1 309 ? 26.686 43.051 -28.262 1.00 47.00 309 SER A N 1
ATOM 2344 C CA . SER A 1 309 ? 26.469 44.404 -27.714 1.00 47.00 309 SER A CA 1
ATOM 2345 C C . SER A 1 309 ? 25.705 44.374 -26.383 1.00 47.00 309 SER A C 1
ATOM 2347 O O . SER A 1 309 ? 24.577 43.906 -26.291 1.00 47.00 309 SER A O 1
ATOM 2349 N N . ARG A 1 310 ? 26.364 44.931 -25.360 1.00 51.75 310 ARG A N 1
ATOM 2350 C CA . ARG A 1 310 ? 25.833 45.699 -24.220 1.00 51.75 310 ARG A CA 1
ATOM 2351 C C . ARG A 1 310 ? 24.311 45.943 -24.178 1.00 51.75 310 ARG A C 1
ATOM 2353 O O . ARG A 1 310 ? 23.778 46.616 -25.055 1.00 51.75 310 ARG A O 1
ATOM 2360 N N . ARG A 1 311 ? 23.705 45.666 -23.016 1.00 51.00 311 ARG A N 1
ATOM 2361 C CA . ARG A 1 311 ? 22.912 46.612 -22.185 1.00 51.00 311 ARG A CA 1
ATOM 2362 C C . ARG A 1 311 ? 22.519 45.889 -20.890 1.00 51.00 311 ARG A C 1
ATOM 2364 O O . ARG A 1 311 ? 21.948 44.815 -20.926 1.00 51.00 311 ARG A O 1
ATOM 2371 N N . SER A 1 312 ? 23.073 46.302 -19.755 1.00 48.62 312 SER A N 1
ATOM 2372 C CA . SER A 1 312 ? 22.591 47.396 -18.899 1.00 48.62 312 SER A CA 1
ATOM 2373 C C . SER A 1 312 ? 21.490 46.939 -17.945 1.00 48.62 312 SER A C 1
ATOM 2375 O O . SER A 1 312 ? 20.343 46.766 -18.338 1.00 48.62 312 SER A O 1
ATOM 2377 N N . ARG A 1 313 ? 21.894 46.840 -16.673 1.00 53.25 313 ARG A N 1
ATOM 2378 C CA . ARG A 1 313 ? 21.112 47.069 -15.452 1.00 53.25 313 ARG A CA 1
ATOM 2379 C C . ARG A 1 313 ? 19.756 47.749 -15.686 1.00 53.25 313 ARG A C 1
ATOM 2381 O O . ARG A 1 313 ? 19.713 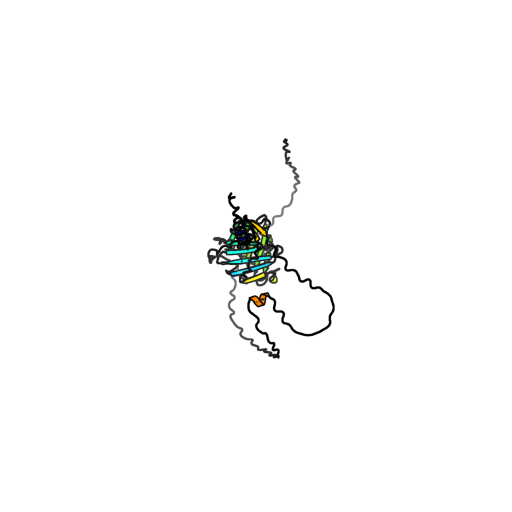48.870 -16.193 1.00 53.25 313 ARG A O 1
ATOM 2388 N N . ARG A 1 314 ? 18.702 47.154 -15.128 1.00 53.78 314 ARG A N 1
ATOM 2389 C CA . ARG A 1 314 ? 17.631 47.886 -14.443 1.00 53.78 314 ARG A CA 1
ATOM 2390 C C . ARG A 1 314 ? 17.316 47.176 -13.130 1.00 53.78 314 ARG A C 1
ATOM 2392 O O . ARG A 1 314 ? 16.700 46.120 -13.112 1.00 53.78 314 ARG A O 1
ATOM 2399 N N . GLN A 1 315 ? 17.810 47.776 -12.052 1.00 50.88 315 GLN A N 1
ATOM 2400 C CA . GLN A 1 315 ? 17.167 47.725 -10.747 1.00 50.88 315 GLN A CA 1
ATOM 2401 C C . GLN A 1 315 ? 15.845 48.491 -10.864 1.00 50.88 315 GLN A C 1
ATOM 2403 O O . GLN A 1 315 ? 15.818 49.571 -11.455 1.00 50.88 315 GLN A O 1
ATOM 2408 N N . GLY A 1 316 ? 14.777 47.936 -10.307 1.00 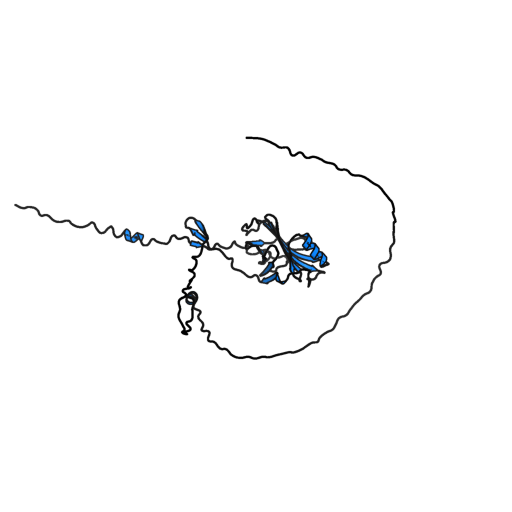41.72 316 GLY A N 1
ATOM 2409 C CA . GLY A 1 316 ? 13.518 48.628 -10.062 1.00 41.72 316 GLY A CA 1
ATOM 2410 C C . GLY A 1 316 ? 12.999 48.193 -8.691 1.00 41.72 316 GLY A C 1
ATOM 2411 O O . GLY A 1 316 ? 12.813 46.991 -8.505 1.00 41.72 316 GLY A O 1
ATOM 2412 N N . PRO A 1 317 ? 12.835 49.115 -7.728 1.00 64.62 317 PRO A N 1
ATOM 2413 C CA . PRO A 1 317 ? 12.194 48.854 -6.449 1.00 64.62 317 PRO A CA 1
ATOM 2414 C C . PRO A 1 317 ? 10.743 49.358 -6.475 1.00 64.62 317 PRO A C 1
ATOM 2416 O O . PRO A 1 317 ? 10.509 50.542 -6.674 1.00 64.62 317 PRO A O 1
ATOM 2419 N N . GLU A 1 318 ? 9.779 48.481 -6.216 1.00 51.50 318 GLU A N 1
ATOM 2420 C CA . GLU A 1 318 ? 8.411 48.834 -5.807 1.00 51.50 318 GLU A CA 1
ATOM 2421 C C . GLU A 1 318 ? 8.012 47.754 -4.786 1.00 51.50 318 GLU A C 1
ATOM 2423 O O . GLU A 1 318 ? 8.051 46.567 -5.088 1.00 51.50 318 GLU A O 1
ATOM 2428 N N . GLY A 1 319 ? 7.783 48.041 -3.506 1.00 50.91 319 GLY A N 1
ATOM 2429 C CA . GLY A 1 319 ? 6.964 49.132 -2.998 1.00 50.91 319 GLY A CA 1
ATOM 2430 C C . GLY A 1 319 ? 5.529 48.628 -2.849 1.00 50.91 319 GLY A C 1
ATOM 2431 O O . GLY A 1 319 ? 4.670 49.001 -3.637 1.00 50.91 319 GLY A O 1
ATOM 2432 N N . ARG A 1 320 ? 5.265 47.746 -1.873 1.00 51.84 320 ARG A N 1
ATOM 2433 C CA . ARG A 1 320 ? 3.898 47.485 -1.396 1.00 51.84 320 ARG A CA 1
ATOM 2434 C C . ARG A 1 320 ? 3.832 47.562 0.118 1.00 51.84 320 ARG A C 1
ATOM 2436 O O . ARG A 1 320 ? 4.130 46.624 0.848 1.00 51.84 320 ARG A O 1
ATOM 2443 N N . ASP A 1 321 ? 3.463 48.772 0.490 1.00 52.94 321 ASP A N 1
ATOM 2444 C CA . ASP A 1 321 ? 2.758 49.225 1.672 1.00 52.94 321 ASP A CA 1
ATOM 2445 C C . ASP A 1 321 ? 1.691 48.212 2.139 1.00 52.94 321 ASP A C 1
ATOM 2447 O O . ASP A 1 321 ? 0.727 47.927 1.424 1.00 52.94 321 ASP A O 1
ATOM 2451 N N . LEU A 1 322 ? 1.881 47.635 3.329 1.00 58.03 322 LEU A N 1
ATOM 2452 C CA . LEU A 1 322 ? 0.835 46.921 4.058 1.00 58.03 322 LEU A CA 1
ATOM 2453 C C . LEU A 1 322 ? 0.295 47.875 5.117 1.00 58.03 322 LEU A C 1
ATOM 2455 O O . LEU A 1 322 ? 0.897 48.075 6.173 1.00 58.03 322 LEU A O 1
ATOM 2459 N N . GLY A 1 323 ? -0.854 48.462 4.787 1.00 54.78 323 GLY A N 1
ATOM 2460 C CA . GLY A 1 323 ? -1.613 49.338 5.658 1.00 54.78 323 GLY A CA 1
ATOM 2461 C C . GLY A 1 323 ? -1.941 48.672 6.992 1.00 54.78 323 GLY A C 1
ATOM 2462 O O . GLY A 1 323 ? -2.587 47.627 7.061 1.00 54.78 323 GLY A O 1
ATOM 2463 N N . GLN A 1 324 ? -1.518 49.336 8.063 1.00 54.25 324 GLN A N 1
ATOM 2464 C CA . GLN A 1 324 ? -2.017 49.124 9.412 1.00 54.25 324 GLN A CA 1
ATOM 2465 C C . GLN A 1 324 ? -3.445 49.676 9.513 1.00 54.25 324 GLN A C 1
ATOM 2467 O O . GLN A 1 324 ? -3.657 50.884 9.597 1.00 54.25 324 GLN A O 1
ATOM 2472 N N . GLY A 1 325 ? -4.428 48.778 9.532 1.00 57.25 325 GLY A N 1
ATOM 2473 C CA . GLY A 1 325 ? -5.803 49.070 9.928 1.00 57.25 325 GLY A CA 1
ATOM 2474 C C . GLY A 1 325 ? -5.983 48.871 11.431 1.00 57.25 325 GLY A C 1
ATOM 2475 O O . GLY A 1 325 ? -6.061 47.749 11.918 1.00 57.25 325 GLY A O 1
ATOM 2476 N N . ARG A 1 326 ? -6.023 49.986 12.159 1.00 65.62 326 ARG A N 1
ATOM 2477 C CA . ARG A 1 326 ? -6.325 50.127 13.591 1.00 65.62 326 ARG A CA 1
ATOM 2478 C C . ARG A 1 326 ? -7.844 50.259 13.781 1.00 65.62 326 ARG A C 1
ATOM 2480 O O . ARG A 1 326 ? -8.428 51.078 13.083 1.00 65.62 326 ARG A O 1
ATOM 2487 N N . GLN A 1 327 ? -8.427 49.579 14.771 1.00 54.69 327 GLN A N 1
ATOM 2488 C CA . GLN A 1 327 ? -9.619 49.957 15.576 1.00 54.69 327 GLN A CA 1
ATOM 2489 C C . GLN A 1 327 ? -9.780 48.835 16.633 1.00 54.69 327 GLN A C 1
ATOM 2491 O O . GLN A 1 327 ? -9.852 47.677 16.249 1.00 54.69 327 GLN A O 1
ATOM 2496 N N . ARG A 1 328 ? -9.517 49.024 17.944 1.00 63.12 328 ARG A N 1
ATOM 2497 C CA . ARG A 1 328 ? -10.326 49.699 19.000 1.00 63.12 328 ARG A CA 1
ATOM 2498 C C . ARG A 1 328 ? -11.813 49.312 18.895 1.00 63.12 328 ARG A C 1
ATOM 2500 O O . ARG A 1 328 ? -12.369 49.495 17.825 1.00 63.12 328 ARG A O 1
ATOM 2507 N N . ALA A 1 329 ? -12.504 48.816 19.919 1.00 59.06 329 ALA A N 1
ATOM 2508 C CA . ALA A 1 329 ? -12.357 48.913 21.373 1.00 59.06 329 ALA A CA 1
ATOM 2509 C C . ALA A 1 329 ? -12.811 47.614 22.062 1.00 59.06 329 ALA A C 1
ATOM 2511 O O . ALA A 1 329 ? -13.508 46.821 21.393 1.00 59.06 329 ALA A O 1
#

Secondary structure (DSSP, 8-state):
--PPPP-------SSTTSTTTSSSSS-----PPEEEPPPPPPPPS-PPPPPTTS--SSPTTEEEEEEETTEEEEEEE-STTEEEEEETTEEEEEEPEEPSS-BTTB--EEEEE--SB---BTTB-EEEEEEEEEEESSHHHHHHHHHHTT-EEEE-TT-EEEEEEEETTEEEEEEEEEEETTB--S--TT--GGGEEEEE---PPP----EEE-TTS-EEE----------------------------HHHHTTT------------------------------------PPP----------------------------------

pLDDT: mean 76.39, std 22.27, range [36.12, 98.62]

Organism: NCBI:txid1033802